Protein AF-A0A6H1ZVX4-F1 (afdb_monomer_lite)

Organism: NCBI:txid1070528

InterPro domains:
  IPR023366 ATP synthase subunit alpha, N-terminal domain-like superfamily [G3DSA:2.40.30.20] (17-98)

Sequence (196 aa):
MAKIAGKDGKAVISANKSILDIQYLSGVVTITITGHGYLAGQRILIESVIGMDDLNGEFTVATVPTEDIITINLTTAQGPGNGGTTKKVITITGWTLDLADGEINITDSSSTTWADYMTKGRVTGSGAIEGFVETADNKPALGTAITLTLRINTTHYYSGTAYLISDGVVVEVPGAEAVKVTYNYRFTSTITYTKP

Structure (mmCIF, N/CA/C/O backbone):
data_AF-A0A6H1ZVX4-F1
#
_entry.id   AF-A0A6H1ZVX4-F1
#
loop_
_atom_site.group_PDB
_atom_site.id
_atom_site.type_symbol
_atom_site.label_atom_id
_atom_site.label_alt_id
_atom_site.label_comp_id
_atom_site.label_asym_id
_atom_site.label_entity_id
_atom_site.label_seq_id
_atom_site.pdbx_PDB_ins_code
_atom_site.Cartn_x
_atom_site.Cartn_y
_atom_site.Cartn_z
_atom_site.occupancy
_atom_site.B_iso_or_equiv
_atom_site.auth_seq_id
_atom_site.auth_comp_id
_atom_site.auth_asym_id
_atom_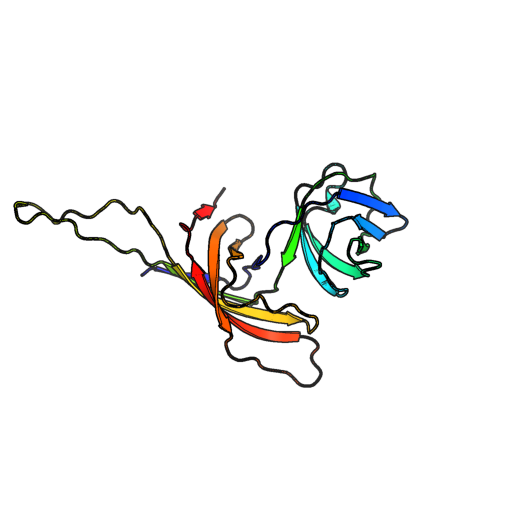site.auth_atom_id
_atom_site.pdbx_PDB_model_num
ATOM 1 N N . MET A 1 1 ? 22.330 -2.151 -16.218 1.00 61.06 1 MET A N 1
ATOM 2 C CA . MET A 1 1 ? 21.143 -2.255 -15.339 1.00 61.06 1 MET A CA 1
ATOM 3 C C . MET A 1 1 ? 21.435 -1.520 -14.047 1.00 61.06 1 MET A C 1
ATOM 5 O O . MET A 1 1 ? 22.409 -1.861 -13.382 1.00 61.06 1 MET A O 1
ATOM 9 N N . ALA A 1 2 ? 20.660 -0.482 -13.736 1.00 69.44 2 ALA A N 1
ATOM 10 C CA . ALA A 1 2 ? 20.804 0.244 -12.478 1.00 69.44 2 ALA A CA 1
ATOM 11 C C . ALA A 1 2 ? 20.069 -0.524 -11.376 1.00 69.44 2 ALA A C 1
ATOM 13 O O . ALA A 1 2 ? 18.895 -0.856 -11.544 1.00 69.44 2 ALA A O 1
ATOM 14 N N . LYS A 1 3 ? 20.773 -0.810 -10.278 1.00 80.94 3 LYS A N 1
ATOM 15 C CA . LYS A 1 3 ? 20.203 -1.459 -9.096 1.00 80.94 3 LYS A CA 1
ATOM 16 C C . LYS A 1 3 ? 19.936 -0.413 -8.032 1.00 80.94 3 LYS A C 1
ATOM 18 O O . LYS A 1 3 ? 20.836 0.344 -7.675 1.00 80.94 3 LYS A O 1
ATOM 23 N N . ILE A 1 4 ? 18.716 -0.386 -7.523 1.00 83.38 4 ILE A N 1
ATOM 24 C CA . ILE A 1 4 ? 18.289 0.520 -6.460 1.00 83.38 4 ILE A CA 1
ATOM 25 C C . ILE A 1 4 ? 17.752 -0.340 -5.322 1.00 83.38 4 ILE A C 1
ATOM 27 O O . ILE A 1 4 ? 17.093 -1.347 -5.566 1.00 83.38 4 ILE A O 1
ATOM 31 N N . ALA A 1 5 ? 18.040 0.036 -4.081 1.00 80.25 5 ALA A N 1
ATOM 32 C CA . ALA A 1 5 ? 17.503 -0.641 -2.911 1.00 80.25 5 ALA A CA 1
ATOM 33 C C . ALA A 1 5 ? 17.126 0.369 -1.828 1.00 80.25 5 ALA A C 1
ATOM 35 O O . ALA A 1 5 ? 17.728 1.440 -1.731 1.00 80.25 5 ALA A O 1
ATOM 36 N N . GLY A 1 6 ? 16.151 0.010 -0.999 1.00 72.50 6 GLY A N 1
ATOM 37 C CA . GLY A 1 6 ? 15.728 0.796 0.156 1.00 72.50 6 GLY A CA 1
ATOM 38 C C . GLY A 1 6 ? 15.346 -0.110 1.322 1.00 72.50 6 GLY A C 1
ATOM 39 O O . GLY A 1 6 ? 14.933 -1.249 1.110 1.00 72.50 6 GLY A O 1
ATOM 40 N N . LYS A 1 7 ? 15.514 0.385 2.554 1.00 61.31 7 LYS A N 1
ATOM 41 C CA . LYS A 1 7 ? 15.209 -0.362 3.791 1.00 61.31 7 LYS A CA 1
ATOM 42 C C . LYS A 1 7 ? 13.954 0.115 4.531 1.00 61.31 7 LYS A C 1
ATOM 44 O O . LYS A 1 7 ? 13.457 -0.610 5.375 1.00 61.31 7 LYS A O 1
ATOM 49 N N . ASP A 1 8 ? 13.377 1.244 4.121 1.00 55.94 8 ASP A N 1
ATOM 50 C CA . ASP A 1 8 ? 12.180 1.828 4.756 1.00 55.94 8 ASP A CA 1
ATOM 51 C C . ASP A 1 8 ? 11.032 2.062 3.760 1.00 55.94 8 ASP A C 1
ATOM 53 O O . ASP A 1 8 ? 10.073 2.799 4.012 1.00 55.94 8 ASP A O 1
ATOM 57 N N . GLY A 1 9 ? 11.139 1.456 2.575 1.00 53.12 9 GLY A N 1
ATOM 58 C CA . GLY A 1 9 ? 10.181 1.664 1.504 1.00 53.12 9 GLY A CA 1
ATOM 59 C C . GLY A 1 9 ? 8.939 0.830 1.686 1.00 53.12 9 GLY A C 1
ATOM 60 O O . GLY A 1 9 ? 8.849 -0.270 1.158 1.00 53.12 9 GLY A O 1
ATOM 61 N N . LYS A 1 10 ? 7.974 1.388 2.408 1.00 59.00 10 LYS A N 1
ATOM 62 C CA . LYS A 1 10 ? 6.607 0.874 2.501 1.00 59.00 10 LYS A CA 1
ATOM 63 C C . LYS A 1 10 ? 6.066 0.592 1.095 1.00 59.00 10 LYS A C 1
ATOM 65 O O . LYS A 1 10 ? 6.074 1.511 0.274 1.00 59.00 10 LYS A O 1
ATOM 70 N N . ALA A 1 11 ? 5.575 -0.624 0.831 1.00 59.59 11 ALA A N 1
ATOM 71 C CA . ALA A 1 11 ? 4.756 -0.862 -0.356 1.00 59.59 11 ALA A CA 1
ATOM 72 C C . ALA A 1 11 ? 3.286 -0.765 -0.008 1.00 59.59 11 ALA A C 1
ATOM 74 O O . ALA A 1 11 ? 2.744 -1.466 0.850 1.00 59.59 11 ALA A O 1
ATOM 75 N N . VAL A 1 12 ? 2.633 0.065 -0.799 1.00 63.00 12 VAL A N 1
ATOM 76 C CA . VAL A 1 12 ? 1.216 -0.058 -1.068 1.00 63.00 12 VAL A CA 1
ATOM 77 C C . VAL A 1 12 ? 1.060 -1.121 -2.148 1.00 63.00 12 VAL A C 1
ATOM 79 O O . VAL A 1 12 ? 1.807 -1.109 -3.123 1.00 63.00 12 VAL A O 1
ATOM 82 N N . ILE A 1 13 ? 0.111 -2.033 -1.963 1.00 65.19 13 ILE A N 1
ATOM 83 C CA . ILE A 1 13 ? -0.098 -3.178 -2.864 1.00 65.19 13 ILE A CA 1
ATOM 84 C C . ILE A 1 13 ? -1.558 -3.353 -3.301 1.00 65.19 13 ILE A C 1
ATOM 86 O O . ILE A 1 13 ? -1.887 -4.339 -3.948 1.00 65.19 13 ILE A O 1
ATOM 90 N N . SER A 1 14 ? -2.458 -2.433 -2.949 1.00 66.62 14 SER A N 1
ATOM 91 C CA . SER A 1 14 ? -3.876 -2.545 -3.316 1.00 66.62 14 SER A CA 1
ATOM 92 C C . SER A 1 14 ? -4.406 -1.267 -3.952 1.00 66.62 14 SER A C 1
ATOM 94 O O . SER A 1 14 ? -3.881 -0.175 -3.723 1.00 66.62 14 SER A O 1
ATOM 96 N N . ALA A 1 15 ? -5.431 -1.430 -4.789 1.00 70.31 15 ALA A N 1
ATOM 97 C CA . ALA A 1 15 ? -6.145 -0.317 -5.392 1.00 70.31 15 ALA A CA 1
ATOM 98 C C . ALA A 1 15 ? -6.832 0.534 -4.315 1.00 70.31 15 ALA A C 1
ATOM 100 O O . ALA A 1 15 ? -7.273 0.018 -3.287 1.00 70.31 15 ALA A O 1
ATOM 101 N N . ASN A 1 16 ? -6.945 1.834 -4.584 1.00 83.81 16 ASN A N 1
ATOM 102 C CA . ASN A 1 16 ? -7.699 2.745 -3.735 1.00 83.81 16 ASN A CA 1
ATOM 103 C C . ASN A 1 16 ? -9.169 2.301 -3.675 1.00 83.81 16 ASN A C 1
ATOM 105 O O . ASN A 1 16 ? -9.794 2.063 -4.709 1.00 83.81 16 ASN A O 1
ATOM 109 N N . LYS A 1 17 ? -9.726 2.248 -2.468 1.00 90.31 17 LYS A N 1
ATOM 110 C CA . LYS A 1 17 ? -11.164 2.152 -2.218 1.00 90.31 17 LYS A CA 1
ATOM 111 C C . LYS A 1 17 ? -11.670 3.503 -1.726 1.00 90.31 17 LYS A C 1
ATOM 113 O O . LYS A 1 17 ? -11.035 4.124 -0.874 1.00 90.31 17 LYS A O 1
ATOM 118 N N . SER A 1 18 ? -12.786 3.962 -2.281 1.00 94.62 18 SER A N 1
ATOM 119 C CA . SER A 1 18 ? -13.388 5.246 -1.916 1.00 94.62 18 SER A CA 1
ATOM 120 C C . SER A 1 18 ? -14.036 5.174 -0.540 1.00 94.62 18 SER A C 1
ATOM 122 O O . SER A 1 18 ? -14.736 4.209 -0.234 1.00 94.62 18 SER A O 1
ATOM 124 N N . ILE A 1 19 ? -13.823 6.208 0.266 1.00 95.69 19 ILE A N 1
ATOM 125 C CA . ILE A 1 19 ? -14.513 6.388 1.540 1.00 95.69 19 ILE A CA 1
ATOM 126 C C . ILE A 1 19 ? -15.848 7.091 1.270 1.00 95.69 19 ILE A C 1
ATOM 128 O O . ILE A 1 19 ? -15.883 8.106 0.574 1.00 95.69 19 ILE A O 1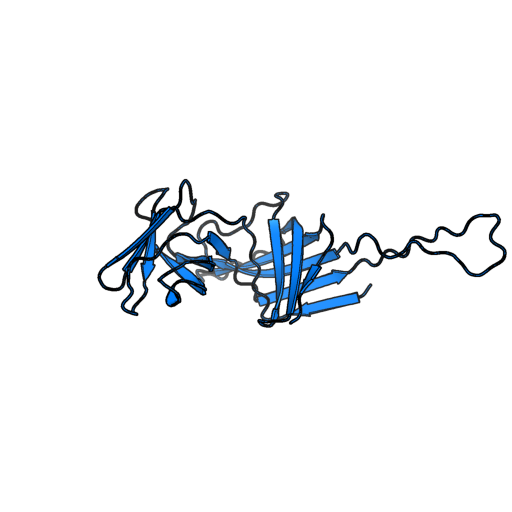
ATOM 132 N N . LEU A 1 20 ? -16.939 6.528 1.791 1.00 94.44 20 LEU A N 1
ATOM 133 C CA . LEU A 1 20 ? -18.300 7.035 1.595 1.00 94.44 20 LEU A CA 1
ATOM 134 C C . LEU A 1 20 ? -18.766 7.931 2.741 1.00 94.44 20 LEU A C 1
ATOM 136 O O . LEU A 1 20 ? -19.486 8.894 2.497 1.00 94.44 20 LEU A O 1
ATOM 140 N N . ASP A 1 21 ? -18.372 7.604 3.971 1.00 94.00 21 ASP A N 1
ATOM 141 C CA . ASP A 1 21 ? -18.729 8.367 5.167 1.00 94.00 21 ASP A CA 1
ATOM 142 C C . ASP A 1 21 ? -17.664 8.197 6.255 1.00 94.00 21 ASP A C 1
ATOM 144 O O . ASP A 1 21 ? -17.025 7.141 6.344 1.00 94.00 21 ASP A O 1
ATOM 148 N N . ILE A 1 22 ? -17.484 9.236 7.073 1.00 95.19 22 ILE A N 1
ATOM 149 C CA . ILE A 1 22 ? -16.536 9.274 8.191 1.00 95.19 22 ILE A CA 1
ATOM 150 C C . ILE A 1 22 ? -17.226 9.890 9.404 1.00 95.19 22 ILE A C 1
ATOM 152 O O . ILE A 1 22 ? -17.624 11.055 9.394 1.00 95.19 22 ILE A O 1
ATOM 156 N N . GLN A 1 23 ? -17.279 9.135 10.497 1.00 92.81 23 GLN A N 1
ATOM 157 C CA . GLN A 1 23 ? -17.870 9.583 11.754 1.00 92.81 23 GLN A CA 1
ATOM 158 C C . GLN A 1 23 ? -16.870 9.445 12.891 1.00 92.81 23 GLN A C 1
ATOM 160 O O . GLN A 1 23 ? -16.302 8.377 13.096 1.00 92.81 23 GLN A O 1
ATOM 165 N N . TYR A 1 24 ? -16.678 10.515 13.657 1.00 92.12 24 TYR A N 1
ATOM 166 C CA . TYR A 1 24 ? -15.865 10.493 14.867 1.00 92.12 24 TYR A CA 1
ATOM 167 C C . TYR A 1 24 ? -16.762 10.475 16.104 1.00 92.12 24 TYR A C 1
ATOM 169 O O . TYR A 1 24 ? -17.625 11.339 16.269 1.00 92.12 24 TYR A O 1
ATOM 177 N N . LEU A 1 25 ? -16.532 9.515 16.998 1.00 90.56 25 LEU A N 1
ATOM 178 C CA . LEU A 1 25 ? -17.192 9.453 18.294 1.00 90.56 25 LEU A CA 1
ATOM 179 C C . LEU A 1 25 ? -16.223 8.928 19.352 1.00 90.56 25 LEU A C 1
ATOM 181 O O . LEU A 1 25 ? -15.777 7.786 19.296 1.00 90.56 25 LEU A O 1
ATOM 185 N N . SER A 1 26 ? -15.941 9.761 20.358 1.00 88.19 26 SER A N 1
ATOM 186 C CA . SER A 1 26 ? -15.233 9.367 21.584 1.00 88.19 26 SER A CA 1
ATOM 187 C C . SER A 1 26 ? -13.913 8.608 21.350 1.00 88.19 26 SER A C 1
ATOM 189 O O . SER A 1 26 ? -13.663 7.578 21.976 1.00 88.19 26 SER A O 1
ATOM 191 N N . GLY A 1 27 ? -13.051 9.118 20.467 1.00 89.12 27 GLY A N 1
ATOM 192 C CA . GLY A 1 27 ? -11.734 8.527 20.207 1.00 89.12 27 GLY A CA 1
ATOM 193 C C . GLY A 1 27 ? -11.728 7.415 19.150 1.00 89.12 27 GLY A C 1
ATOM 194 O O . GLY A 1 27 ? -10.690 6.796 18.912 1.00 89.12 27 GLY A O 1
ATOM 195 N N . VAL A 1 28 ? -12.876 7.150 18.524 1.00 92.56 28 VAL A N 1
ATOM 196 C CA . VAL A 1 28 ? -13.033 6.148 17.469 1.00 92.56 28 VAL A CA 1
ATOM 197 C C . VAL A 1 28 ? -13.577 6.815 16.215 1.00 92.56 28 VAL A C 1
ATOM 199 O O . VAL A 1 28 ? -14.575 7.536 16.256 1.00 92.56 28 VAL A O 1
ATOM 202 N N . VAL A 1 29 ? -12.926 6.549 15.089 1.00 95.31 29 VAL A N 1
ATOM 203 C CA . VAL A 1 29 ? -13.400 6.918 13.758 1.00 95.31 29 VAL A CA 1
ATOM 204 C C . VAL A 1 29 ? -14.039 5.693 13.123 1.00 95.31 29 VAL A C 1
ATOM 206 O O . VAL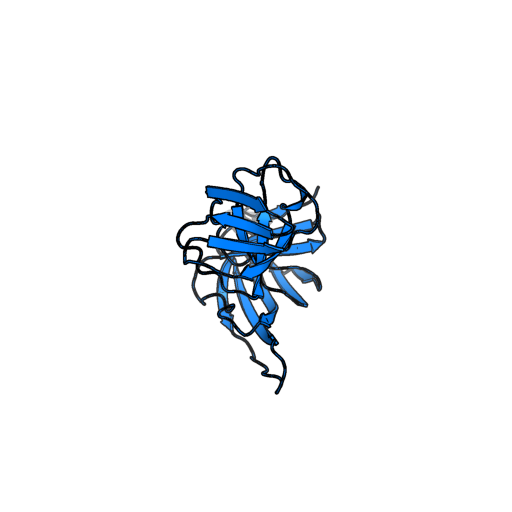 A 1 29 ? -13.386 4.664 12.973 1.00 95.31 29 VAL A O 1
ATOM 209 N N . THR A 1 30 ? -15.307 5.806 12.746 1.00 95.19 30 THR A N 1
ATOM 210 C CA . THR A 1 30 ? -16.034 4.823 11.939 1.00 95.19 30 THR A CA 1
ATOM 211 C C . THR A 1 30 ? -15.991 5.268 10.486 1.00 95.19 30 THR A C 1
ATOM 213 O O . THR A 1 30 ? -16.322 6.415 10.185 1.00 95.19 30 THR A O 1
ATOM 216 N N . ILE A 1 31 ? -15.571 4.376 9.593 1.00 95.94 31 ILE A N 1
ATOM 217 C CA . ILE A 1 31 ? -15.419 4.667 8.167 1.00 95.94 31 ILE A CA 1
ATOM 218 C C . ILE A 1 31 ? -16.265 3.683 7.369 1.00 95.94 31 ILE A C 1
ATOM 220 O O . ILE A 1 31 ? -16.110 2.470 7.523 1.00 95.94 31 ILE A O 1
ATOM 224 N N . THR A 1 32 ? -17.112 4.215 6.491 1.00 96.31 32 THR A N 1
ATOM 225 C CA . THR A 1 32 ? -17.941 3.419 5.581 1.00 96.31 32 THR A CA 1
ATOM 226 C C . THR A 1 32 ? -17.255 3.292 4.223 1.00 96.31 32 THR A C 1
ATOM 228 O O . THR A 1 32 ? -17.010 4.295 3.551 1.00 96.31 32 THR A O 1
ATOM 231 N N . ILE A 1 33 ? -16.946 2.064 3.805 1.00 95.69 33 ILE A N 1
ATOM 232 C CA . ILE A 1 33 ? -16.301 1.715 2.531 1.00 95.69 33 ILE A CA 1
ATOM 233 C C . ILE A 1 33 ? -16.943 0.426 2.012 1.00 95.69 33 ILE A C 1
ATOM 235 O O . ILE A 1 33 ? -16.751 -0.624 2.615 1.00 95.69 33 ILE A O 1
ATOM 239 N N . THR A 1 34 ? -17.634 0.464 0.873 1.00 94.62 34 THR A N 1
ATOM 240 C CA . THR A 1 34 ? -18.316 -0.729 0.342 1.00 94.62 34 THR A CA 1
ATOM 241 C C . THR A 1 34 ? -17.355 -1.877 0.016 1.00 94.62 34 THR A C 1
ATOM 243 O O . THR A 1 34 ? -16.363 -1.679 -0.699 1.00 94.62 34 THR A O 1
ATOM 246 N N . GLY A 1 35 ? -17.674 -3.086 0.488 1.00 90.31 35 GLY A N 1
ATOM 247 C CA . GLY A 1 35 ? -16.974 -4.330 0.168 1.00 90.31 35 GLY A CA 1
ATOM 248 C C . GLY A 1 35 ? -15.477 -4.221 0.429 1.00 90.31 35 GLY A C 1
ATOM 249 O O . GLY A 1 35 ? -14.653 -4.485 -0.460 1.00 90.31 35 GLY A O 1
ATOM 250 N N . HIS A 1 36 ? -15.085 -3.695 1.592 1.00 90.88 36 HIS A N 1
ATOM 251 C CA . HIS A 1 36 ? -13.699 -3.283 1.800 1.00 90.88 36 HIS A CA 1
ATOM 252 C C . HIS A 1 36 ? -12.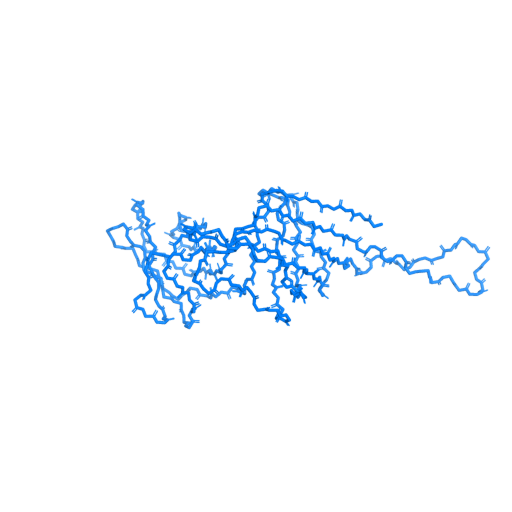744 -4.478 1.938 1.00 90.88 36 HIS A C 1
ATOM 254 O O . HIS A 1 36 ? -11.582 -4.381 1.532 1.00 90.88 36 HIS A O 1
ATOM 260 N N . GLY A 1 37 ? -13.230 -5.621 2.435 1.00 87.50 37 GLY A N 1
ATOM 261 C CA . GLY A 1 37 ? -12.439 -6.849 2.581 1.00 87.50 37 GLY A CA 1
ATOM 262 C C . GLY A 1 37 ? -11.206 -6.661 3.473 1.00 87.50 37 GLY A C 1
ATOM 263 O O . GLY A 1 37 ? -10.144 -7.229 3.199 1.00 87.50 37 GLY A O 1
ATOM 264 N N . TYR A 1 38 ? -11.322 -5.785 4.473 1.00 89.00 38 TYR A N 1
ATOM 265 C CA . TYR A 1 38 ? -10.300 -5.526 5.489 1.00 89.00 38 TYR A CA 1
ATOM 266 C C . TYR A 1 38 ? -10.580 -6.364 6.727 1.00 89.00 38 TYR A C 1
ATOM 268 O O . TYR A 1 38 ? -11.726 -6.733 6.969 1.00 89.00 38 TYR A O 1
ATOM 276 N N . LEU A 1 39 ? -9.537 -6.620 7.511 1.00 87.62 39 LEU A N 1
ATOM 277 C CA . LEU A 1 39 ? -9.615 -7.353 8.773 1.00 87.62 39 LEU A CA 1
ATOM 278 C C . LEU A 1 39 ? -9.138 -6.481 9.937 1.00 87.62 39 LEU A C 1
ATOM 280 O O . LEU A 1 39 ? -8.348 -5.554 9.746 1.00 87.62 39 LEU A O 1
ATOM 284 N N . ALA A 1 40 ? -9.599 -6.786 11.150 1.00 89.62 40 ALA A N 1
ATOM 285 C CA . ALA A 1 40 ? -9.066 -6.161 12.359 1.00 89.62 40 ALA A CA 1
ATOM 286 C C . ALA A 1 40 ? -7.560 -6.457 12.492 1.00 89.62 40 ALA A C 1
ATOM 288 O O . ALA A 1 40 ? -7.105 -7.548 12.153 1.00 89.62 40 ALA A O 1
ATOM 289 N N . GLY A 1 41 ? -6.784 -5.471 12.942 1.00 84.50 41 GLY A N 1
ATOM 290 C CA . GLY A 1 41 ? -5.320 -5.521 12.984 1.00 84.50 41 GLY A CA 1
ATOM 291 C C . GLY A 1 41 ? -4.633 -5.157 11.663 1.00 84.50 41 GLY A C 1
ATOM 292 O O . GLY A 1 41 ? -3.429 -4.927 11.645 1.00 84.50 41 GLY A O 1
ATOM 293 N N . GLN A 1 42 ? -5.362 -5.029 10.550 1.00 81.75 42 GLN A N 1
ATOM 294 C CA . GLN A 1 42 ? -4.745 -4.729 9.259 1.00 81.75 42 GLN A CA 1
ATOM 295 C C . GLN A 1 42 ? -4.244 -3.284 9.165 1.00 81.75 42 GLN A C 1
ATOM 297 O O . GLN A 1 42 ? -4.958 -2.343 9.511 1.00 81.75 42 GLN A O 1
ATOM 302 N N . ARG A 1 43 ? -3.044 -3.089 8.603 1.00 84.19 43 ARG A N 1
ATOM 303 C CA . ARG A 1 43 ? -2.526 -1.753 8.277 1.00 84.19 43 ARG A CA 1
ATOM 304 C C . ARG A 1 43 ? -3.098 -1.232 6.959 1.00 84.19 43 ARG A C 1
ATOM 306 O O . ARG A 1 43 ? -3.071 -1.912 5.929 1.00 84.19 43 ARG A O 1
ATOM 313 N N . ILE A 1 44 ? -3.563 0.010 6.982 1.00 87.81 44 ILE A N 1
ATOM 314 C CA . ILE A 1 44 ? -4.111 0.730 5.833 1.00 87.81 44 ILE A CA 1
ATOM 315 C C . ILE A 1 44 ? -3.503 2.131 5.736 1.00 87.81 44 ILE A C 1
ATOM 317 O O . ILE A 1 44 ? -3.063 2.696 6.733 1.00 87.81 44 ILE A O 1
ATOM 321 N N . LEU A 1 45 ? -3.487 2.693 4.530 1.00 87.56 45 LEU A N 1
ATOM 322 C CA . LEU A 1 45 ? -3.152 4.088 4.253 1.00 87.56 45 LEU A CA 1
ATOM 323 C C . LEU A 1 45 ? -4.433 4.804 3.834 1.00 87.56 45 LEU A C 1
ATOM 325 O O . LEU A 1 45 ? -5.103 4.353 2.904 1.00 87.56 45 LEU A O 1
ATOM 329 N N . ILE A 1 46 ? -4.744 5.902 4.512 1.00 92.25 46 ILE A N 1
ATOM 330 C CA . ILE A 1 46 ? -5.858 6.797 4.215 1.00 92.25 46 ILE A CA 1
ATOM 331 C C . ILE A 1 46 ? -5.300 8.112 3.672 1.00 92.25 46 ILE A C 1
ATOM 333 O O . ILE A 1 46 ? -4.354 8.668 4.226 1.00 92.25 46 ILE A O 1
ATOM 337 N N . GLU A 1 47 ? -5.872 8.597 2.572 1.00 90.25 47 GLU A N 1
ATOM 338 C CA . GLU A 1 47 ? -5.435 9.816 1.889 1.00 90.25 47 GLU A CA 1
ATOM 339 C C . GLU A 1 47 ? -6.630 10.633 1.387 1.00 90.25 47 GLU A C 1
ATOM 341 O O . GLU A 1 47 ? -7.687 10.086 1.060 1.00 90.25 47 GLU A O 1
ATOM 346 N N . SER A 1 48 ? -6.419 11.942 1.241 1.00 91.50 48 SER A N 1
ATOM 347 C CA . SER A 1 48 ? -7.374 12.898 0.666 1.00 91.50 48 SER A CA 1
ATOM 348 C C . SER A 1 48 ? -8.697 13.035 1.432 1.00 91.50 48 SER A C 1
ATOM 350 O O . SER A 1 48 ? -9.713 13.386 0.835 1.00 91.50 48 SER A O 1
ATOM 352 N N . VAL A 1 49 ? -8.694 12.778 2.741 1.00 93.56 49 VAL A N 1
ATOM 353 C CA . VAL A 1 49 ? -9.819 13.093 3.629 1.00 93.56 49 VAL A CA 1
ATOM 354 C C . VAL A 1 49 ? -9.874 14.599 3.855 1.00 93.56 49 VAL A C 1
ATOM 356 O O . VAL A 1 49 ? -8.858 15.214 4.179 1.00 93.56 49 VAL A O 1
ATOM 359 N N . ILE A 1 50 ? -11.062 15.184 3.701 1.00 90.00 50 ILE A N 1
ATOM 360 C CA . ILE A 1 50 ? -11.316 16.615 3.902 1.00 90.00 50 ILE A CA 1
ATOM 361 C C . ILE A 1 50 ? -12.003 16.818 5.255 1.00 90.00 50 ILE A C 1
ATOM 363 O O . ILE A 1 50 ? -12.937 16.090 5.589 1.00 90.00 50 ILE A O 1
ATOM 367 N N . GLY A 1 51 ? -11.572 17.826 6.019 1.00 89.69 51 GLY A N 1
ATOM 368 C CA . GLY A 1 51 ? -12.192 18.202 7.299 1.00 89.69 51 GLY A CA 1
ATOM 369 C C . GLY A 1 51 ? -11.728 17.381 8.507 1.00 89.69 51 GLY A C 1
ATOM 370 O O . GLY A 1 51 ? -12.140 17.670 9.627 1.00 89.69 51 GLY A O 1
ATOM 371 N N . MET A 1 52 ? -10.852 16.396 8.288 1.00 91.00 52 MET A N 1
ATOM 372 C CA . MET A 1 52 ? -10.251 15.555 9.323 1.00 91.00 52 MET A CA 1
ATOM 373 C C . MET A 1 52 ? -8.803 15.222 8.929 1.00 91.00 52 MET A C 1
ATOM 375 O O . MET A 1 52 ? -8.492 14.099 8.535 1.00 91.00 52 MET A O 1
ATOM 379 N N . ASP A 1 53 ? -7.925 16.229 8.970 1.00 89.19 53 ASP A N 1
ATOM 380 C CA . ASP A 1 53 ? -6.554 16.131 8.442 1.00 89.19 53 ASP A CA 1
ATOM 381 C C . ASP A 1 53 ? -5.726 15.046 9.139 1.00 89.19 53 ASP A C 1
ATOM 383 O O . ASP A 1 53 ? -4.953 14.350 8.482 1.00 89.19 53 ASP A O 1
ATOM 387 N N . ASP A 1 54 ? -5.961 14.837 10.436 1.00 90.19 54 ASP A N 1
ATOM 388 C CA . ASP A 1 54 ? -5.303 13.801 11.235 1.00 90.19 54 ASP A CA 1
ATOM 389 C C . ASP A 1 54 ? -5.636 12.379 10.771 1.00 90.19 54 ASP A C 1
ATOM 391 O O . ASP A 1 54 ? -4.926 11.452 11.146 1.00 90.19 54 ASP A O 1
ATOM 395 N N . LEU A 1 55 ? -6.689 12.186 9.964 1.00 92.62 55 LEU A N 1
ATOM 396 C CA . LEU A 1 55 ? -7.031 10.894 9.363 1.00 92.62 55 LEU A CA 1
ATOM 397 C C . LEU A 1 55 ? -6.248 10.626 8.064 1.00 92.62 55 LEU A C 1
ATOM 399 O O . LEU A 1 55 ? -6.319 9.526 7.523 1.00 92.62 55 LEU A O 1
ATOM 403 N N . ASN A 1 56 ? -5.479 11.588 7.548 1.00 91.62 56 ASN A N 1
ATOM 404 C CA . ASN A 1 56 ? -4.600 11.366 6.401 1.00 91.62 56 ASN A CA 1
ATOM 405 C C . ASN A 1 56 ? -3.268 10.759 6.866 1.00 91.62 56 ASN A C 1
ATOM 407 O O . ASN A 1 56 ? -2.379 11.455 7.355 1.00 91.62 56 ASN A O 1
ATOM 411 N N . GLY A 1 57 ? -3.111 9.447 6.702 1.00 88.62 57 GLY A N 1
ATOM 412 C CA . GLY A 1 57 ? -1.941 8.723 7.184 1.00 88.62 57 GLY A CA 1
ATOM 413 C C . GLY A 1 57 ? -2.127 7.210 7.224 1.00 88.62 57 GLY A C 1
ATOM 414 O O . GLY A 1 57 ? -3.053 6.654 6.637 1.00 88.62 57 GLY A O 1
ATOM 415 N N . GLU A 1 58 ? -1.212 6.528 7.908 1.00 87.12 58 GLU A N 1
ATOM 416 C CA . GLU A 1 58 ? -1.284 5.079 8.102 1.00 87.12 58 GLU A CA 1
ATOM 417 C C . GLU A 1 58 ? -1.914 4.726 9.440 1.00 87.12 58 GLU A C 1
ATOM 419 O O . GLU A 1 58 ? -1.513 5.245 10.480 1.00 87.12 58 GLU A O 1
ATOM 424 N N . PHE A 1 59 ? -2.836 3.770 9.406 1.00 90.00 59 PHE A N 1
ATOM 425 C CA . PHE A 1 59 ? -3.594 3.326 10.565 1.00 90.00 59 PHE A CA 1
ATOM 426 C C . PHE A 1 59 ? -3.684 1.813 10.610 1.00 90.00 59 PHE A C 1
ATOM 428 O O . PHE A 1 59 ? -3.599 1.134 9.587 1.00 90.00 59 PHE A O 1
ATOM 435 N N . THR A 1 60 ? -3.905 1.299 11.811 1.00 89.94 60 THR A N 1
ATOM 436 C CA . THR A 1 60 ? -4.315 -0.084 12.025 1.00 89.94 60 THR A CA 1
ATOM 437 C C . THR A 1 60 ? -5.829 -0.113 12.191 1.00 89.94 60 THR A C 1
ATOM 439 O O . THR A 1 60 ? -6.377 0.643 12.994 1.00 89.94 60 THR A O 1
ATOM 442 N N . VAL A 1 61 ? -6.507 -0.978 11.436 1.00 92.62 61 VAL A N 1
ATOM 443 C CA . VAL A 1 61 ? -7.943 -1.232 11.582 1.00 92.62 61 VAL A CA 1
ATOM 444 C C . VAL A 1 61 ? -8.189 -1.795 12.979 1.00 92.62 61 VAL A C 1
ATOM 446 O O . VAL A 1 61 ? -7.679 -2.860 13.317 1.00 92.62 61 VAL A O 1
ATOM 449 N N . ALA A 1 62 ? -8.958 -1.085 13.800 1.00 93.44 62 ALA A N 1
ATOM 450 C CA . ALA A 1 62 ? -9.264 -1.502 15.162 1.00 93.44 62 ALA A CA 1
ATOM 451 C C . ALA A 1 62 ? -10.300 -2.633 15.165 1.00 93.44 62 ALA A C 1
ATOM 453 O O . ALA A 1 62 ? -10.056 -3.696 15.732 1.00 93.44 62 ALA A O 1
ATOM 454 N N . THR A 1 63 ? -11.436 -2.435 14.491 1.00 95.38 63 THR A N 1
ATOM 455 C CA . THR A 1 63 ? -12.472 -3.462 14.316 1.00 95.38 63 THR A CA 1
ATOM 456 C C . THR A 1 63 ? -13.107 -3.390 12.930 1.00 95.38 63 THR A C 1
ATOM 458 O O . THR A 1 63 ? -13.005 -2.378 12.234 1.00 95.38 63 THR A O 1
ATOM 461 N N . VAL A 1 64 ? -13.787 -4.471 12.547 1.00 96.38 64 VAL A N 1
ATOM 462 C CA . VAL A 1 64 ? -14.576 -4.578 11.312 1.00 96.38 64 VAL A CA 1
ATOM 463 C C . VAL A 1 64 ? -16.001 -4.985 11.693 1.00 96.38 64 VAL A C 1
ATOM 465 O O . VAL A 1 64 ? -16.281 -6.179 11.801 1.00 96.38 64 VAL A O 1
ATOM 468 N N . PRO A 1 65 ? -16.888 -4.023 12.012 1.00 96.56 65 PRO A N 1
ATOM 469 C CA . PRO A 1 65 ? -18.258 -4.340 12.408 1.00 96.56 65 PRO A CA 1
ATOM 470 C C . PRO A 1 65 ? -19.078 -5.038 11.314 1.00 96.56 65 PRO A C 1
ATOM 472 O O . PRO A 1 65 ? -19.907 -5.889 11.630 1.00 96.56 65 PRO A O 1
ATOM 475 N N . THR A 1 66 ? -18.865 -4.679 10.044 1.00 96.56 66 THR A N 1
ATOM 476 C CA . THR A 1 66 ? -19.548 -5.256 8.871 1.00 96.56 66 THR A CA 1
ATOM 477 C C . THR A 1 66 ? -18.600 -5.280 7.665 1.00 96.56 66 THR A C 1
ATOM 479 O O . THR A 1 66 ? -17.499 -4.749 7.745 1.00 96.56 66 THR A O 1
ATOM 482 N N . GLU A 1 67 ? -19.017 -5.854 6.530 1.00 94.38 67 GLU A N 1
ATOM 483 C CA . GLU A 1 67 ? -18.234 -5.847 5.273 1.00 94.38 67 GLU A CA 1
ATOM 484 C C . GLU A 1 67 ? -18.030 -4.439 4.671 1.00 94.38 67 GLU A C 1
ATOM 486 O O . GLU A 1 67 ? -17.167 -4.240 3.809 1.00 94.38 67 GLU A O 1
ATOM 491 N N . ASP A 1 68 ? -18.815 -3.464 5.136 1.00 97.06 68 ASP A N 1
ATOM 492 C CA . ASP A 1 68 ? -18.819 -2.092 4.635 1.00 97.06 68 ASP A CA 1
ATOM 493 C C . ASP A 1 68 ? -18.290 -1.077 5.658 1.00 97.06 68 ASP A C 1
ATOM 495 O O . ASP A 1 68 ? -18.255 0.120 5.372 1.00 97.06 68 ASP A O 1
ATOM 499 N N . ILE A 1 69 ? -17.906 -1.519 6.859 1.00 97.06 69 ILE A N 1
ATOM 500 C CA . ILE A 1 69 ? -17.562 -0.632 7.972 1.00 97.06 69 ILE A CA 1
ATOM 501 C C . ILE A 1 69 ? -16.280 -1.105 8.646 1.00 97.06 69 ILE A C 1
ATOM 503 O O . ILE A 1 69 ? -16.173 -2.245 9.095 1.00 97.06 69 ILE A O 1
ATOM 507 N N . ILE A 1 70 ? -15.352 -0.167 8.829 1.00 97.38 70 ILE A N 1
ATOM 508 C CA . ILE A 1 70 ? -14.193 -0.325 9.709 1.00 97.38 70 ILE A CA 1
ATOM 509 C C . ILE A 1 70 ? -14.188 0.733 10.803 1.00 97.38 70 ILE A C 1
ATOM 511 O O . ILE A 1 70 ? -14.780 1.804 10.658 1.00 97.38 70 ILE A O 1
ATOM 515 N N . THR A 1 71 ? -13.451 0.457 11.875 1.00 96.81 71 THR A N 1
ATOM 516 C CA . THR A 1 71 ? -13.121 1.462 12.882 1.00 96.81 71 THR A CA 1
ATOM 517 C C . THR A 1 71 ? -11.618 1.641 13.031 1.00 96.81 71 THR A C 1
ATOM 519 O O . THR A 1 71 ? -10.833 0.720 12.795 1.00 96.81 71 THR A O 1
ATOM 522 N N . ILE A 1 72 ? -11.213 2.844 13.426 1.00 95.75 72 ILE A N 1
ATOM 523 C CA . ILE A 1 72 ? -9.831 3.213 13.725 1.00 95.75 72 ILE A CA 1
ATOM 524 C C . ILE A 1 72 ? -9.827 3.991 15.033 1.00 95.75 72 ILE A C 1
ATOM 526 O O . ILE A 1 72 ? -10.676 4.853 15.255 1.00 95.75 72 ILE A O 1
ATOM 530 N N . ASN A 1 73 ? -8.850 3.712 15.889 1.00 93.81 73 ASN A N 1
ATOM 531 C CA . ASN A 1 73 ? -8.629 4.518 17.082 1.00 93.81 73 ASN A CA 1
ATOM 532 C C . ASN A 1 73 ? -7.903 5.806 16.685 1.00 93.81 73 ASN A C 1
ATOM 534 O O . ASN A 1 73 ? -6.784 5.753 16.175 1.00 93.81 73 ASN A O 1
ATOM 538 N N . LEU A 1 74 ? -8.528 6.950 16.945 1.00 90.75 74 LEU A N 1
ATOM 539 C CA . LEU A 1 74 ? -7.941 8.269 16.738 1.00 90.75 74 LEU A CA 1
ATOM 540 C C . LEU A 1 74 ? -8.225 9.102 17.984 1.00 90.75 74 LEU A C 1
ATOM 542 O O . LEU A 1 74 ? -9.369 9.436 18.263 1.00 90.75 74 LEU A O 1
ATOM 546 N N . THR A 1 75 ? -7.195 9.402 18.769 1.00 84.00 75 THR A N 1
ATOM 547 C CA . THR A 1 75 ? -7.358 10.050 20.081 1.00 84.00 75 THR A CA 1
ATOM 548 C C . THR A 1 75 ? -7.470 11.570 20.007 1.00 84.00 75 THR A C 1
ATOM 550 O O . THR A 1 75 ? -7.786 12.205 21.014 1.00 84.00 75 THR A O 1
ATOM 553 N N . THR A 1 76 ? -7.225 12.172 18.842 1.00 85.62 76 THR A N 1
ATOM 554 C CA . THR A 1 76 ? -7.436 13.604 18.631 1.00 85.62 76 THR A CA 1
ATOM 555 C C . THR A 1 76 ? -8.917 13.873 18.372 1.00 85.62 76 THR A C 1
ATOM 557 O O . THR A 1 76 ? -9.580 13.141 17.641 1.00 85.62 76 THR A O 1
ATOM 560 N N . ALA A 1 77 ? -9.468 14.911 19.005 1.00 68.00 77 ALA A N 1
ATOM 561 C CA . ALA A 1 77 ? -10.850 15.314 18.767 1.00 68.00 77 ALA A CA 1
ATOM 562 C C . ALA A 1 77 ? -10.982 15.921 17.365 1.00 68.00 77 ALA A C 1
ATOM 564 O O . ALA A 1 77 ? -10.218 16.819 17.018 1.00 68.00 77 ALA A O 1
ATOM 565 N N . GLN A 1 78 ? -11.959 15.456 16.586 1.00 78.81 78 GLN A N 1
ATOM 566 C CA . GLN A 1 78 ? -12.144 15.862 15.193 1.00 78.81 78 GLN A CA 1
ATOM 567 C C . GLN A 1 78 ? -13.593 16.274 14.904 1.00 78.81 78 GLN A C 1
ATOM 569 O O . GLN A 1 78 ? -14.530 15.803 15.553 1.00 78.81 78 GLN A O 1
ATOM 574 N N . GLY A 1 79 ? -13.769 17.146 13.907 1.00 76.50 79 GLY A N 1
ATOM 575 C CA . GLY A 1 79 ? -15.065 17.387 13.264 1.00 76.50 79 GLY A CA 1
ATOM 576 C C . GLY A 1 79 ? -15.440 16.252 12.298 1.00 76.50 79 GLY A C 1
ATOM 577 O O . GLY A 1 79 ? -14.669 15.308 12.143 1.00 76.50 79 GLY A O 1
ATOM 578 N N . PRO A 1 80 ? -16.614 16.298 11.642 1.00 78.88 80 PRO A N 1
ATOM 579 C CA . PRO A 1 80 ? -16.964 15.311 10.624 1.00 78.88 80 PRO A CA 1
ATOM 580 C C . PRO A 1 80 ? -15.994 15.391 9.435 1.00 78.88 80 PRO A C 1
ATOM 582 O O . PRO A 1 80 ? -15.694 16.479 8.943 1.00 78.88 80 PRO A O 1
ATOM 585 N N . GLY A 1 81 ? -15.516 14.233 8.978 1.00 84.00 81 GLY A N 1
ATOM 586 C CA . GLY A 1 81 ? -14.690 14.113 7.778 1.00 84.00 81 GLY A CA 1
ATOM 587 C C . GLY A 1 81 ? -15.548 13.791 6.557 1.00 84.00 81 GLY A C 1
ATOM 588 O O . GLY A 1 81 ? -16.647 13.258 6.690 1.00 84.00 81 GLY A O 1
ATOM 589 N N . ASN A 1 82 ? -15.054 14.089 5.357 1.00 86.38 82 ASN A N 1
ATOM 590 C CA . ASN A 1 82 ? -15.717 13.686 4.120 1.00 86.38 82 ASN A CA 1
ATOM 591 C C . ASN A 1 82 ? -14.717 13.244 3.045 1.00 86.38 82 ASN A C 1
ATOM 593 O O . ASN A 1 82 ? -13.630 13.814 2.907 1.00 86.38 82 ASN A O 1
ATOM 597 N N . GLY A 1 83 ? -15.139 12.264 2.244 1.00 90.88 83 GLY A N 1
ATOM 598 C CA . GLY A 1 83 ? -14.390 11.734 1.113 1.00 90.88 83 GLY A CA 1
ATOM 599 C C . GLY A 1 83 ? -13.091 11.036 1.510 1.00 90.88 83 GLY A C 1
ATOM 600 O O . GLY A 1 83 ? -12.929 10.541 2.623 1.00 90.88 83 GLY A O 1
ATOM 601 N N . GLY A 1 84 ? -12.159 10.996 0.560 1.00 93.00 84 GLY A N 1
ATOM 602 C CA . GLY A 1 84 ? -10.876 10.322 0.701 1.00 93.00 84 GLY A CA 1
ATOM 603 C C . GLY A 1 84 ? -10.869 8.901 0.148 1.00 93.00 84 GLY A C 1
ATOM 604 O O . GLY A 1 84 ? -11.853 8.375 -0.381 1.00 93.00 84 GLY A O 1
ATOM 605 N N . THR A 1 85 ? -9.700 8.285 0.234 1.00 93.00 85 THR A N 1
ATOM 606 C CA . THR A 1 85 ? -9.471 6.913 -0.207 1.00 93.00 85 THR A CA 1
ATOM 607 C C . THR A 1 85 ? -8.684 6.148 0.834 1.00 93.00 85 THR A C 1
ATOM 609 O O . THR A 1 85 ? -7.900 6.720 1.586 1.00 93.00 85 THR A O 1
ATOM 612 N N . THR A 1 86 ? -8.879 4.839 0.851 1.00 91.75 86 THR A N 1
ATOM 613 C CA . THR A 1 86 ? -8.142 3.910 1.698 1.00 91.75 86 THR A CA 1
ATOM 614 C C . THR A 1 86 ? -7.570 2.773 0.863 1.00 91.75 86 THR A C 1
ATOM 616 O O . THR A 1 86 ? -8.131 2.398 -0.169 1.00 91.75 86 THR A O 1
ATOM 619 N N . LYS A 1 87 ? -6.440 2.220 1.294 1.00 86.25 87 LYS A N 1
ATOM 620 C CA . LYS A 1 87 ? -5.784 1.073 0.660 1.00 86.25 87 LYS A CA 1
ATOM 621 C C . LYS A 1 87 ? -5.014 0.253 1.693 1.00 86.25 87 LYS A C 1
ATOM 623 O O . LYS A 1 87 ? -4.463 0.805 2.642 1.00 86.25 87 LYS A O 1
ATOM 628 N N . LYS A 1 88 ? -4.915 -1.059 1.479 1.00 81.81 88 LYS A N 1
ATOM 629 C CA . LYS A 1 88 ? -4.063 -1.971 2.263 1.00 81.81 88 LYS A CA 1
ATOM 630 C C . LYS A 1 88 ? -2.586 -1.627 2.082 1.00 81.81 88 LYS A C 1
ATOM 632 O O . LYS A 1 88 ? -2.138 -1.374 0.955 1.00 81.81 88 LYS A O 1
ATOM 637 N N . VAL A 1 89 ? -1.835 -1.697 3.179 1.00 76.56 89 VAL A N 1
ATOM 638 C CA . VAL A 1 89 ? -0.384 -1.482 3.223 1.00 76.56 89 VAL A CA 1
ATOM 639 C C . VAL A 1 89 ? 0.295 -2.735 3.750 1.00 76.56 89 VAL A C 1
ATOM 641 O O . VAL A 1 89 ? -0.172 -3.337 4.712 1.00 76.56 89 VAL A O 1
ATOM 644 N N . ILE A 1 90 ? 1.428 -3.100 3.149 1.00 72.62 90 ILE A N 1
ATOM 645 C CA . ILE A 1 90 ? 2.312 -4.123 3.707 1.00 72.62 90 ILE A CA 1
ATOM 646 C C . ILE A 1 90 ? 3.561 -3.460 4.250 1.00 72.62 90 ILE A C 1
ATOM 648 O O . ILE A 1 90 ? 4.192 -2.626 3.592 1.00 72.62 90 ILE A O 1
ATOM 652 N N . THR A 1 91 ? 3.937 -3.870 5.459 1.00 70.00 91 THR A N 1
ATOM 653 C CA . THR A 1 91 ? 5.204 -3.467 6.053 1.00 70.00 91 THR A CA 1
ATOM 654 C C . THR A 1 91 ? 6.337 -4.192 5.333 1.00 70.00 91 THR A C 1
ATOM 656 O O . THR A 1 91 ? 6.584 -5.379 5.538 1.00 70.00 91 THR A O 1
ATOM 659 N N . ILE A 1 92 ? 7.032 -3.452 4.477 1.00 72.56 92 ILE A N 1
ATOM 660 C CA . ILE A 1 92 ? 8.267 -3.883 3.830 1.00 72.56 92 ILE A CA 1
ATOM 661 C C . ILE A 1 92 ? 9.449 -3.473 4.700 1.00 72.56 92 ILE A C 1
ATOM 663 O O . ILE A 1 92 ? 9.541 -2.325 5.124 1.00 72.56 92 ILE A O 1
ATOM 667 N N . THR A 1 93 ? 10.369 -4.405 4.915 1.00 75.25 93 THR A N 1
ATOM 668 C CA . THR A 1 93 ? 11.657 -4.188 5.589 1.00 75.25 93 THR A CA 1
ATOM 669 C C . THR A 1 93 ? 12.818 -4.010 4.616 1.00 75.25 93 THR A C 1
ATOM 671 O O . THR A 1 93 ? 13.918 -3.631 5.010 1.00 75.25 93 THR A O 1
ATOM 674 N N . GLY A 1 94 ? 12.613 -4.330 3.339 1.00 80.88 94 GLY A N 1
ATOM 675 C CA . GLY A 1 94 ? 13.602 -4.103 2.300 1.00 80.88 94 GLY A CA 1
ATOM 676 C C . GLY A 1 94 ? 13.031 -4.299 0.907 1.00 80.88 94 GLY A C 1
ATOM 677 O O . GLY A 1 94 ? 12.149 -5.121 0.696 1.00 80.88 94 GLY A O 1
ATOM 678 N N . TRP A 1 95 ? 13.541 -3.559 -0.066 1.00 86.69 95 TRP A N 1
ATOM 679 C CA . TRP A 1 95 ? 13.202 -3.779 -1.465 1.00 86.69 95 TRP A CA 1
ATOM 680 C C . TRP A 1 95 ? 14.412 -3.560 -2.360 1.00 86.69 95 TRP A C 1
ATOM 682 O O . TRP A 1 95 ? 15.322 -2.796 -2.032 1.00 86.69 95 TRP A O 1
ATOM 692 N N . THR A 1 96 ? 14.397 -4.223 -3.507 1.00 88.88 96 THR A N 1
ATOM 693 C CA . THR A 1 96 ? 15.316 -4.010 -4.621 1.00 88.88 96 THR A CA 1
ATOM 694 C C . THR A 1 96 ? 14.514 -3.664 -5.864 1.00 88.88 96 THR A C 1
ATOM 696 O O . THR A 1 96 ? 13.382 -4.117 -6.011 1.00 88.88 96 THR A O 1
ATOM 699 N N . LEU A 1 97 ? 15.082 -2.847 -6.742 1.00 88.62 97 LEU A N 1
ATOM 700 C CA . LEU A 1 97 ? 14.564 -2.512 -8.061 1.00 88.62 97 LEU A CA 1
ATOM 701 C C . LEU A 1 97 ? 15.725 -2.543 -9.048 1.00 88.62 97 LEU A C 1
ATOM 703 O O . LEU A 1 97 ? 16.647 -1.730 -8.971 1.00 88.62 97 LEU A O 1
ATOM 707 N N . ASP A 1 98 ? 15.645 -3.467 -9.989 1.00 89.62 98 ASP A N 1
ATOM 708 C CA . ASP A 1 98 ? 16.479 -3.521 -11.172 1.00 89.62 98 ASP A CA 1
ATOM 709 C C . ASP A 1 98 ? 15.737 -2.805 -12.301 1.00 89.62 98 ASP A C 1
ATOM 711 O O . ASP A 1 98 ? 14.725 -3.289 -12.819 1.00 89.62 98 ASP A O 1
ATOM 715 N N . LEU A 1 99 ? 16.239 -1.629 -12.678 1.00 85.12 99 LEU A N 1
ATOM 716 C CA . LEU A 1 99 ? 15.748 -0.915 -13.850 1.00 85.12 99 LEU A CA 1
ATOM 717 C C . LEU A 1 99 ? 16.360 -1.551 -15.098 1.00 85.12 99 LEU A C 1
ATOM 719 O O . LEU A 1 99 ? 17.582 -1.514 -15.314 1.00 85.12 99 LEU A O 1
ATOM 723 N N . ALA A 1 100 ? 15.490 -2.135 -15.918 1.00 74.06 100 ALA A N 1
ATOM 724 C CA . ALA A 1 100 ? 15.841 -2.598 -17.244 1.00 74.06 100 ALA A CA 1
ATOM 725 C C . ALA A 1 100 ? 15.780 -1.391 -18.180 1.00 74.06 100 ALA A C 1
ATOM 727 O O . ALA A 1 100 ? 14.723 -1.019 -18.689 1.00 74.06 100 ALA A O 1
ATOM 728 N N . ASP A 1 101 ? 16.932 -0.758 -18.368 1.00 66.81 101 ASP A N 1
ATOM 729 C CA . ASP A 1 101 ? 17.132 0.165 -19.475 1.00 66.81 101 ASP A CA 1
ATOM 730 C C . ASP A 1 101 ? 17.495 -0.682 -20.694 1.00 66.81 101 ASP A C 1
ATOM 732 O O . ASP A 1 101 ? 18.614 -1.186 -20.811 1.00 66.81 101 ASP A O 1
ATOM 736 N N . GLY A 1 102 ? 16.494 -0.972 -21.519 1.00 60.34 102 GLY A N 1
ATOM 737 C CA . GLY A 1 102 ? 16.712 -1.606 -22.807 1.00 60.34 102 GLY A CA 1
ATOM 738 C C . GLY A 1 102 ? 17.041 -0.524 -23.819 1.00 60.34 102 GLY A C 1
ATOM 739 O O . GLY A 1 102 ? 16.127 0.077 -24.378 1.00 60.34 102 GLY A O 1
ATOM 740 N N . GLU A 1 103 ? 18.324 -0.271 -24.063 1.00 67.12 103 GLU A N 1
ATOM 741 C CA . GLU A 1 103 ? 18.725 0.462 -25.261 1.00 67.12 103 GLU A CA 1
ATOM 742 C C . GLU A 1 103 ? 18.426 -0.433 -26.470 1.00 67.12 103 GLU A C 1
ATOM 744 O O . GLU A 1 103 ? 19.104 -1.432 -26.712 1.00 67.12 103 GLU A O 1
ATOM 749 N N . ILE A 1 104 ? 17.354 -0.119 -27.202 1.00 68.38 104 ILE A N 1
ATOM 750 C CA . ILE A 1 104 ? 17.046 -0.792 -28.464 1.00 68.38 104 ILE A CA 1
ATOM 751 C C . ILE A 1 104 ? 17.848 -0.085 -29.545 1.00 68.38 104 ILE A C 1
ATOM 753 O O . ILE A 1 104 ? 17.548 1.056 -29.904 1.00 68.38 104 ILE A O 1
ATOM 757 N N . ASN A 1 105 ? 18.868 -0.779 -30.044 1.00 79.25 105 ASN A N 1
ATOM 758 C CA . ASN A 1 105 ? 19.597 -0.359 -31.225 1.00 79.25 105 ASN A CA 1
ATOM 759 C C . ASN A 1 105 ? 18.651 -0.436 -32.438 1.00 79.25 105 ASN A C 1
ATOM 761 O O . ASN A 1 105 ? 18.129 -1.503 -32.761 1.00 79.25 105 ASN A O 1
ATOM 765 N N . ILE A 1 106 ? 18.425 0.711 -33.072 1.00 83.44 106 ILE A N 1
ATOM 766 C CA . ILE A 1 106 ? 17.618 0.884 -34.287 1.00 83.44 106 ILE A CA 1
ATOM 767 C C . ILE A 1 106 ? 18.467 1.368 -35.460 1.00 83.44 106 ILE A C 1
ATOM 769 O O . ILE A 1 106 ? 17.946 1.977 -36.391 1.00 83.44 106 ILE A O 1
ATOM 773 N N . THR A 1 107 ? 19.774 1.118 -35.404 1.00 88.38 107 THR A N 1
ATOM 774 C CA . THR A 1 107 ? 20.702 1.478 -36.471 1.00 88.38 107 THR A CA 1
ATOM 775 C C . THR A 1 107 ? 20.241 0.808 -37.750 1.00 88.38 107 THR A C 1
ATOM 777 O O . THR A 1 107 ? 20.239 -0.421 -37.861 1.00 88.38 107 THR A O 1
ATOM 780 N N . ASP A 1 108 ? 19.830 1.626 -38.711 1.00 85.88 108 ASP A N 1
ATOM 781 C CA . ASP A 1 108 ? 19.504 1.128 -40.032 1.00 85.88 108 ASP A CA 1
ATOM 782 C C . ASP A 1 108 ? 20.774 0.598 -40.708 1.00 85.88 108 ASP A C 1
ATOM 784 O O . ASP A 1 108 ? 21.872 1.126 -40.546 1.00 85.88 108 ASP A O 1
ATOM 788 N N . SER A 1 109 ? 20.597 -0.431 -41.526 1.00 84.19 109 SER A N 1
ATOM 789 C CA . SER A 1 109 ? 21.613 -1.003 -42.404 1.00 84.19 109 SER A CA 1
ATOM 790 C C . SER A 1 109 ? 22.260 0.013 -43.356 1.00 84.19 109 SER A C 1
ATOM 792 O O . SER A 1 109 ? 23.364 -0.232 -43.838 1.00 84.19 109 SER A O 1
ATOM 794 N N . SER A 1 110 ? 21.595 1.146 -43.622 1.00 86.38 110 SER A N 1
ATOM 795 C CA . SER A 1 110 ? 22.137 2.247 -44.431 1.00 86.38 110 SER A CA 1
ATOM 796 C C . SER A 1 110 ? 22.878 3.320 -43.617 1.00 86.38 110 SER A C 1
ATOM 798 O O . SER A 1 110 ? 23.509 4.203 -44.204 1.00 86.38 110 SER A O 1
ATOM 800 N N . SER A 1 111 ? 22.847 3.240 -42.280 1.00 83.56 111 SER A N 1
ATOM 801 C CA . SER A 1 111 ? 23.524 4.193 -41.401 1.00 83.56 111 SER A CA 1
ATOM 802 C C . SER A 1 111 ? 25.038 4.014 -41.489 1.00 83.56 111 SER A C 1
ATOM 804 O O . SER A 1 111 ? 25.593 2.964 -41.167 1.00 83.56 111 SER A O 1
ATOM 806 N N . THR A 1 112 ? 25.723 5.059 -41.947 1.00 84.69 112 THR A N 1
ATOM 807 C CA . THR A 1 112 ? 27.193 5.130 -42.005 1.00 84.69 112 THR A CA 1
ATOM 808 C C . THR A 1 112 ? 27.784 5.878 -40.808 1.00 84.69 112 THR A C 1
ATOM 810 O O . THR A 1 112 ? 28.994 6.103 -40.744 1.00 84.69 112 THR A O 1
ATOM 813 N N . THR A 1 113 ? 26.932 6.286 -39.865 1.00 86.81 113 THR A N 1
ATOM 814 C CA . THR A 1 113 ? 27.289 7.063 -38.677 1.00 86.81 113 THR A CA 1
ATOM 815 C C . THR A 1 113 ? 27.232 6.208 -37.408 1.00 86.81 113 THR A C 1
ATOM 817 O O . THR A 1 113 ? 27.234 4.980 -37.461 1.00 86.81 113 THR A O 1
ATOM 820 N N . TRP A 1 114 ? 27.259 6.859 -36.243 1.00 83.94 114 TRP A N 1
ATOM 821 C CA . TRP A 1 114 ? 27.154 6.196 -34.946 1.00 83.94 114 TRP A CA 1
ATOM 822 C C . TRP A 1 114 ? 25.811 5.474 -34.817 1.00 83.94 114 TRP A C 1
ATOM 824 O O . TRP A 1 114 ? 24.835 5.863 -35.452 1.00 83.94 114 TRP A O 1
ATOM 834 N N . ALA A 1 115 ? 25.785 4.427 -33.993 1.00 83.62 115 ALA A N 1
ATOM 835 C CA . ALA A 1 115 ? 24.587 3.632 -33.781 1.00 83.62 115 ALA A CA 1
ATOM 836 C C . ALA A 1 115 ? 23.426 4.490 -33.252 1.00 83.62 115 ALA A C 1
ATOM 838 O O . ALA A 1 115 ? 23.592 5.241 -32.287 1.00 83.62 115 ALA A O 1
ATOM 839 N N . ASP A 1 116 ? 22.259 4.329 -33.867 1.00 84.81 116 ASP A N 1
ATOM 840 C CA . ASP A 1 116 ? 21.023 4.972 -33.447 1.00 84.81 116 ASP A CA 1
ATOM 841 C C . ASP A 1 116 ? 20.310 4.095 -32.418 1.00 84.81 116 ASP A C 1
ATOM 843 O O . ASP A 1 116 ? 20.178 2.877 -32.578 1.00 84.81 116 ASP A O 1
ATOM 847 N N . TYR A 1 117 ? 19.813 4.723 -31.358 1.00 78.94 117 TYR A N 1
ATOM 848 C CA . TYR A 1 117 ? 19.066 4.055 -30.299 1.00 78.94 117 TYR A CA 1
ATOM 849 C C . TYR A 1 117 ? 17.711 4.734 -30.129 1.00 78.94 117 TYR A C 1
ATOM 851 O O . TYR A 1 117 ? 17.615 5.963 -30.142 1.00 78.94 117 TYR A O 1
ATOM 859 N N . MET A 1 118 ? 16.648 3.945 -29.947 1.00 71.06 118 MET A N 1
ATOM 860 C CA . MET A 1 118 ? 15.337 4.512 -29.630 1.00 71.06 118 MET A CA 1
ATOM 861 C C . MET A 1 118 ? 15.410 5.293 -28.321 1.00 71.06 118 MET A C 1
ATOM 863 O O . MET A 1 118 ? 15.915 4.799 -27.312 1.00 71.06 118 MET A O 1
ATOM 867 N N . THR A 1 119 ? 14.845 6.500 -28.314 1.00 62.16 119 THR A N 1
ATOM 868 C CA . THR A 1 119 ? 14.705 7.295 -27.093 1.00 62.16 119 THR A CA 1
ATOM 869 C C . THR A 1 119 ? 13.884 6.511 -26.064 1.00 62.16 119 THR A C 1
ATOM 871 O O . THR A 1 119 ? 12.819 5.986 -26.388 1.00 62.16 119 THR A O 1
ATOM 874 N N . LYS A 1 120 ? 14.408 6.416 -24.833 1.00 60.38 120 LYS A N 1
ATOM 875 C CA . LYS A 1 120 ? 13.905 5.618 -23.699 1.00 60.38 120 LYS A CA 1
ATOM 876 C C . LYS A 1 120 ? 12.391 5.760 -23.488 1.00 60.38 120 LYS A C 1
ATOM 878 O O . LYS A 1 120 ? 11.937 6.631 -22.755 1.00 60.38 120 LYS A O 1
ATOM 883 N N . GLY A 1 121 ? 11.602 4.897 -24.124 1.00 54.31 121 GLY A N 1
ATOM 884 C CA . GLY A 1 121 ? 10.138 4.965 -24.062 1.00 54.31 121 GLY A CA 1
ATOM 885 C C . GLY A 1 121 ? 9.518 4.105 -22.962 1.00 54.31 121 GLY A C 1
ATOM 886 O O . GLY A 1 121 ? 8.399 4.370 -22.527 1.00 54.31 121 GLY A O 1
ATOM 887 N N . ARG A 1 122 ? 10.222 3.069 -22.487 1.00 55.62 122 ARG A N 1
ATOM 888 C CA . ARG A 1 122 ? 9.667 2.129 -21.507 1.00 55.62 122 ARG A CA 1
ATOM 889 C C . ARG A 1 122 ? 10.725 1.686 -20.506 1.00 55.62 122 ARG A C 1
ATOM 891 O O . ARG A 1 122 ? 11.386 0.668 -20.686 1.00 55.62 122 ARG A O 1
ATOM 898 N N . VAL A 1 123 ? 10.856 2.450 -19.424 1.00 67.44 123 VAL A N 1
ATOM 899 C CA . VAL A 1 123 ? 11.592 1.998 -18.241 1.00 67.44 123 VAL A CA 1
ATOM 900 C C . VAL A 1 123 ? 10.720 0.955 -17.551 1.00 67.44 123 VAL A C 1
ATOM 902 O O . VAL A 1 123 ? 9.794 1.283 -16.809 1.00 67.44 123 VAL A O 1
ATOM 905 N N . THR A 1 124 ? 10.970 -0.308 -17.883 1.00 77.81 124 THR A N 1
ATOM 906 C CA . THR A 1 124 ? 10.448 -1.443 -17.119 1.00 77.81 124 THR A CA 1
ATOM 907 C C . THR A 1 124 ? 11.425 -1.786 -16.003 1.00 77.81 124 THR A C 1
ATOM 909 O O . THR A 1 124 ? 12.599 -1.414 -16.035 1.00 77.81 124 THR A O 1
ATOM 912 N N . GLY A 1 125 ? 10.949 -2.500 -14.995 1.00 86.62 125 GLY A N 1
ATOM 913 C CA . GLY A 1 125 ? 11.806 -2.933 -13.908 1.00 86.62 125 GLY A CA 1
ATOM 914 C C . GLY A 1 125 ? 11.220 -4.118 -13.179 1.00 86.62 125 GLY A C 1
ATOM 915 O O . GLY A 1 125 ? 10.021 -4.398 -13.247 1.00 86.62 125 GLY A O 1
ATOM 916 N N . SER A 1 126 ? 12.089 -4.830 -12.493 1.00 90.12 126 SER A N 1
ATOM 917 C CA . SER A 1 126 ? 11.728 -5.952 -11.638 1.00 90.12 126 SER A CA 1
ATOM 918 C C . SER A 1 126 ? 12.542 -5.891 -10.368 1.00 90.12 126 SER A C 1
ATOM 920 O O . SER A 1 126 ? 13.561 -5.215 -10.316 1.00 90.12 126 SER A O 1
ATOM 922 N N . GLY A 1 127 ? 12.126 -6.617 -9.349 1.00 90.12 127 GLY A N 1
ATOM 923 C CA . GLY A 1 127 ? 12.911 -6.710 -8.136 1.00 90.12 127 GLY A CA 1
ATOM 924 C C . GLY A 1 127 ? 12.251 -7.608 -7.119 1.00 90.12 127 GLY A C 1
ATOM 925 O O . GLY A 1 127 ? 11.334 -8.366 -7.446 1.00 90.12 127 GLY A O 1
ATOM 926 N N . ALA A 1 128 ? 12.725 -7.498 -5.888 1.00 88.69 128 ALA A N 1
ATOM 927 C CA . ALA A 1 128 ? 12.172 -8.204 -4.753 1.00 88.69 128 ALA A CA 1
ATOM 928 C C . ALA A 1 128 ? 11.726 -7.208 -3.686 1.00 88.69 128 ALA A C 1
ATOM 930 O O . ALA A 1 128 ? 12.355 -6.171 -3.479 1.00 88.69 128 ALA A O 1
ATOM 931 N N . ILE A 1 129 ? 10.645 -7.537 -2.996 1.00 85.25 129 ILE A N 1
ATOM 932 C CA . ILE A 1 129 ? 10.260 -6.920 -1.733 1.00 85.25 129 ILE A CA 1
ATOM 933 C C . ILE A 1 129 ? 10.402 -7.967 -0.634 1.00 85.25 129 ILE A C 1
ATOM 935 O O . ILE A 1 129 ? 10.028 -9.119 -0.821 1.00 85.25 129 ILE A O 1
ATOM 939 N N . GLU A 1 130 ? 10.944 -7.575 0.505 1.00 83.12 130 GLU A N 1
ATOM 940 C CA . GLU A 1 130 ? 11.019 -8.366 1.726 1.00 83.12 130 GLU A CA 1
ATOM 941 C C . GLU A 1 130 ? 10.278 -7.622 2.824 1.00 83.12 130 GLU A C 1
ATOM 943 O O . GLU A 1 130 ? 10.474 -6.421 3.013 1.00 83.12 130 GLU A O 1
ATOM 948 N N . GLY A 1 131 ? 9.447 -8.322 3.578 1.00 76.25 131 GLY A N 1
ATOM 949 C CA . GLY A 1 131 ? 8.689 -7.705 4.649 1.00 76.25 131 GLY A CA 1
ATOM 950 C C . GLY A 1 131 ? 8.081 -8.710 5.598 1.00 76.25 131 GLY A C 1
ATOM 951 O O . GLY A 1 131 ? 8.348 -9.910 5.533 1.00 76.25 131 GLY A O 1
ATOM 952 N N . PHE A 1 132 ? 7.241 -8.183 6.475 1.00 70.50 132 PHE A N 1
ATOM 953 C CA . PHE A 1 132 ? 6.445 -8.972 7.393 1.00 70.50 132 PHE A CA 1
ATOM 954 C C . PHE A 1 132 ? 4.977 -8.862 7.001 1.00 70.50 132 PHE A C 1
ATOM 956 O O . PHE A 1 132 ? 4.459 -7.773 6.749 1.00 70.50 132 PHE A O 1
ATOM 963 N N . VAL A 1 133 ? 4.323 -10.014 6.935 1.00 67.88 133 VAL A N 1
ATOM 964 C CA . VAL A 1 133 ? 2.891 -10.146 6.712 1.00 67.88 133 VAL A CA 1
ATOM 965 C C . VAL A 1 133 ? 2.295 -10.642 8.022 1.00 67.88 133 VAL A C 1
ATOM 967 O O . VAL A 1 133 ? 2.619 -11.736 8.481 1.00 67.88 133 VAL A O 1
ATOM 970 N N . GLU A 1 134 ? 1.463 -9.819 8.650 1.00 64.06 134 GLU A N 1
ATOM 971 C CA . GLU A 1 134 ? 0.708 -10.217 9.840 1.00 64.06 134 GLU A CA 1
ATOM 972 C C . GLU A 1 134 ? -0.385 -11.220 9.439 1.00 64.06 134 GLU A C 1
ATOM 974 O O . GLU A 1 134 ? -0.962 -11.120 8.351 1.00 64.06 134 GLU A O 1
ATOM 979 N N . THR A 1 135 ? -0.623 -12.204 10.308 1.00 52.66 135 THR A N 1
ATOM 980 C CA . THR A 1 135 ? -1.280 -13.510 10.071 1.00 52.66 135 THR A CA 1
ATOM 981 C C . THR A 1 135 ? -2.750 -13.500 9.611 1.00 52.66 135 THR A C 1
ATOM 983 O O . THR A 1 135 ? -3.338 -14.564 9.446 1.00 52.66 135 THR A O 1
ATOM 986 N N . ALA A 1 136 ? -3.335 -12.346 9.294 1.00 50.03 136 ALA A N 1
ATOM 987 C CA . ALA A 1 136 ? -4.701 -12.226 8.784 1.00 50.03 136 ALA A CA 1
ATOM 988 C C . ALA A 1 136 ? -4.704 -11.745 7.312 1.00 50.03 136 ALA A C 1
ATOM 990 O O . ALA A 1 136 ? -4.576 -10.555 7.042 1.00 50.03 136 ALA A O 1
ATOM 991 N N . ASP A 1 137 ? -4.793 -12.673 6.349 1.00 54.09 137 ASP A N 1
ATOM 992 C CA . ASP A 1 137 ? -5.070 -12.460 4.905 1.00 54.09 137 ASP A CA 1
ATOM 993 C C . ASP A 1 137 ? -4.256 -11.399 4.130 1.00 54.09 137 ASP A C 1
ATOM 995 O O . ASP A 1 137 ? -4.652 -10.919 3.065 1.00 54.09 137 ASP A O 1
ATOM 999 N N . ASN A 1 138 ? -3.066 -11.048 4.608 1.00 58.34 138 ASN A N 1
ATOM 1000 C CA . ASN A 1 138 ? -2.270 -9.952 4.051 1.00 58.34 138 ASN A CA 1
ATOM 1001 C C . ASN A 1 138 ? -1.314 -10.363 2.917 1.00 58.34 138 ASN A C 1
ATOM 1003 O O . ASN A 1 138 ? -0.415 -9.597 2.567 1.00 58.34 138 ASN A O 1
ATOM 1007 N N . LYS A 1 139 ? -1.465 -11.557 2.328 1.00 68.25 139 LYS A N 1
ATOM 1008 C CA . LYS A 1 139 ? -0.640 -11.951 1.178 1.00 68.25 139 LYS A CA 1
ATOM 1009 C C . LYS A 1 139 ? -1.263 -11.407 -0.115 1.00 68.25 139 LYS A C 1
ATOM 1011 O O . LYS A 1 139 ? -2.368 -11.817 -0.463 1.00 68.25 139 LYS A O 1
ATOM 1016 N N . PRO A 1 140 ? -0.607 -10.488 -0.841 1.00 71.00 140 PRO A N 1
ATOM 1017 C CA . PRO A 1 140 ? -1.091 -10.050 -2.138 1.00 71.00 140 PRO A CA 1
ATOM 1018 C C . PRO A 1 140 ? -1.180 -11.242 -3.083 1.00 71.00 140 PRO A C 1
ATOM 1020 O O . PRO A 1 140 ? -0.265 -12.064 -3.152 1.00 71.00 140 PRO A O 1
ATOM 1023 N N . ALA A 1 141 ? -2.284 -11.319 -3.820 1.00 75.62 141 ALA A N 1
ATOM 1024 C CA . ALA A 1 141 ? -2.487 -12.373 -4.796 1.00 75.62 141 ALA A CA 1
ATOM 1025 C C . ALA A 1 141 ? -1.420 -12.286 -5.896 1.00 75.62 141 ALA A C 1
ATOM 1027 O O . ALA A 1 141 ? -1.247 -11.247 -6.544 1.00 75.62 141 ALA A O 1
ATOM 1028 N N . LEU A 1 142 ? -0.720 -13.397 -6.126 1.00 81.94 142 LEU A N 1
ATOM 1029 C CA . LEU A 1 142 ? 0.200 -13.521 -7.252 1.00 81.94 142 LEU A CA 1
ATOM 1030 C C . LEU A 1 142 ? -0.566 -13.350 -8.572 1.00 81.94 142 LEU A C 1
ATOM 1032 O O . LEU A 1 142 ? -1.736 -13.716 -8.685 1.00 81.94 142 LEU A O 1
ATOM 1036 N N . GLY A 1 143 ? 0.083 -12.753 -9.570 1.00 80.19 143 GLY A N 1
ATOM 1037 C CA . GLY A 1 143 ? -0.502 -12.540 -10.898 1.00 80.19 143 GLY A CA 1
ATOM 1038 C C . GLY A 1 143 ? -1.600 -11.470 -10.987 1.00 80.19 143 GLY A C 1
ATOM 1039 O O . GLY A 1 143 ? -2.077 -11.202 -12.086 1.00 80.19 143 GLY A O 1
ATOM 1040 N N . THR A 1 144 ? -1.975 -10.812 -9.885 1.00 80.75 144 THR A N 1
ATOM 1041 C CA . THR A 1 144 ? -2.902 -9.667 -9.916 1.00 80.75 144 THR A CA 1
ATOM 1042 C C . THR A 1 144 ? -2.134 -8.362 -10.101 1.00 80.75 144 THR A C 1
ATOM 1044 O O . THR A 1 144 ? -1.081 -8.164 -9.493 1.00 80.75 144 THR A O 1
ATOM 1047 N N . ALA A 1 145 ? -2.638 -7.478 -10.967 1.00 82.56 145 ALA A N 1
AT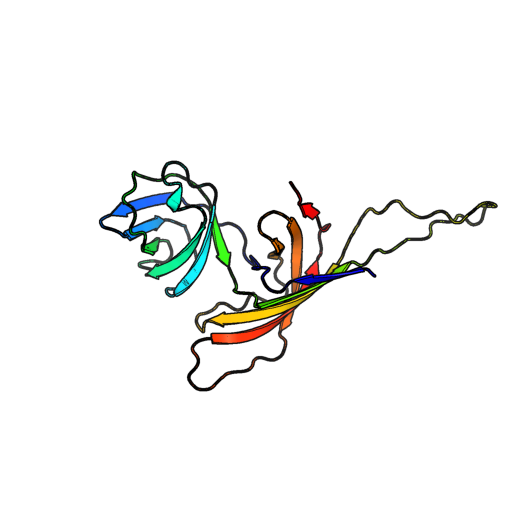OM 1048 C CA . ALA A 1 145 ? -2.020 -6.178 -11.198 1.00 82.56 145 ALA A CA 1
ATOM 1049 C C . ALA A 1 145 ? -2.198 -5.311 -9.950 1.00 82.56 145 ALA A C 1
ATOM 1051 O O . ALA A 1 145 ? -3.320 -5.079 -9.500 1.00 82.56 145 ALA A O 1
ATOM 1052 N N . ILE A 1 146 ? -1.091 -4.817 -9.411 1.00 79.44 146 ILE A N 1
ATOM 1053 C CA . ILE A 1 146 ? -1.061 -3.940 -8.246 1.00 79.44 146 ILE A CA 1
ATOM 1054 C C . ILE A 1 146 ? -0.371 -2.631 -8.605 1.00 79.44 146 ILE A C 1
ATOM 1056 O O . ILE A 1 146 ? 0.578 -2.610 -9.388 1.00 79.44 146 ILE A O 1
ATOM 1060 N N . THR A 1 147 ? -0.817 -1.528 -8.015 1.00 83.44 147 THR A N 1
ATOM 1061 C CA . THR A 1 147 ? -0.011 -0.305 -8.001 1.00 83.44 147 THR A CA 1
ATOM 1062 C C . THR A 1 147 ? 1.050 -0.476 -6.931 1.00 83.44 147 THR A C 1
ATOM 1064 O O . THR A 1 147 ? 0.719 -0.527 -5.751 1.00 83.44 147 THR A O 1
ATOM 1067 N N . LEU A 1 148 ? 2.307 -0.586 -7.349 1.00 83.31 148 LEU A N 1
ATOM 1068 C CA . LEU A 1 148 ? 3.449 -0.729 -6.464 1.00 83.31 148 LEU A CA 1
ATOM 1069 C C . LEU A 1 148 ? 4.147 0.621 -6.320 1.00 83.31 148 LEU A C 1
ATOM 1071 O O . LEU A 1 148 ? 4.576 1.211 -7.312 1.00 83.31 148 LEU A O 1
ATOM 1075 N N . THR A 1 149 ? 4.295 1.073 -5.078 1.00 85.25 149 THR A N 1
ATOM 1076 C CA . THR A 1 149 ? 5.068 2.270 -4.731 1.00 85.25 149 THR A CA 1
ATOM 1077 C C . THR A 1 149 ? 6.259 1.865 -3.871 1.00 85.25 149 THR A C 1
ATOM 1079 O O . THR A 1 149 ? 6.076 1.296 -2.802 1.00 85.25 149 THR A O 1
ATOM 1082 N N . LEU A 1 150 ? 7.473 2.172 -4.326 1.00 83.81 150 LEU A N 1
ATOM 1083 C CA . LEU A 1 150 ? 8.739 1.869 -3.661 1.00 83.81 150 LEU A CA 1
ATOM 1084 C C . LEU A 1 150 ? 9.363 3.173 -3.172 1.00 83.81 150 LEU A C 1
ATOM 1086 O O . LEU A 1 150 ? 9.935 3.943 -3.949 1.00 83.81 150 LEU A O 1
ATOM 1090 N N . ARG A 1 151 ? 9.214 3.452 -1.878 1.00 81.62 151 ARG A N 1
ATOM 1091 C CA . ARG A 1 151 ? 9.726 4.686 -1.273 1.00 81.62 151 ARG A CA 1
ATOM 1092 C C . ARG A 1 151 ? 11.209 4.539 -0.919 1.00 81.62 151 ARG A C 1
ATOM 1094 O O . ARG A 1 151 ? 11.600 3.577 -0.262 1.00 81.62 151 ARG A O 1
ATOM 1101 N N . ILE A 1 152 ? 12.033 5.498 -1.341 1.00 79.75 152 ILE A N 1
ATOM 1102 C CA . ILE A 1 152 ? 13.383 5.691 -0.782 1.00 79.75 152 ILE A CA 1
ATOM 1103 C C . ILE A 1 152 ? 13.257 6.480 0.524 1.00 79.75 152 ILE A C 1
ATOM 1105 O O . ILE A 1 152 ? 13.882 6.144 1.522 1.00 79.75 152 ILE A O 1
ATOM 1109 N N . ASN A 1 153 ? 12.432 7.526 0.504 1.00 77.31 153 ASN A N 1
ATOM 1110 C CA . ASN A 1 153 ? 12.056 8.337 1.657 1.00 77.31 153 ASN A CA 1
ATOM 1111 C C . ASN A 1 153 ? 10.661 8.951 1.413 1.00 77.31 153 ASN A C 1
ATOM 1113 O O . ASN A 1 153 ? 9.959 8.558 0.480 1.00 77.31 153 ASN A O 1
ATOM 1117 N N . THR A 1 154 ? 10.237 9.894 2.257 1.00 70.19 154 THR A N 1
ATOM 1118 C CA . THR A 1 154 ? 8.908 10.526 2.176 1.00 70.19 154 THR A CA 1
ATOM 1119 C C . THR A 1 154 ? 8.670 11.310 0.886 1.00 70.19 154 THR A C 1
ATOM 1121 O O . THR A 1 154 ? 7.526 11.413 0.456 1.00 70.19 154 THR A O 1
ATOM 1124 N N . THR A 1 155 ? 9.721 11.834 0.253 1.00 75.50 155 THR A N 1
ATOM 1125 C CA . THR A 1 155 ? 9.620 12.713 -0.924 1.00 75.50 155 THR A CA 1
ATOM 1126 C C . THR A 1 155 ? 10.136 12.079 -2.213 1.00 75.50 155 THR A C 1
ATOM 1128 O O . THR A 1 155 ? 9.842 12.581 -3.293 1.00 75.50 155 THR A O 1
ATOM 1131 N N . HIS A 1 156 ? 10.863 10.962 -2.120 1.00 79.69 156 HIS A N 1
ATOM 1132 C CA . HIS A 1 156 ? 11.447 10.263 -3.261 1.00 79.69 156 HIS A CA 1
ATOM 1133 C C . HIS A 1 156 ? 10.938 8.829 -3.344 1.00 79.69 156 HIS A C 1
ATOM 1135 O O . HIS A 1 156 ? 11.204 8.008 -2.457 1.00 79.69 156 HIS A O 1
ATOM 1141 N N . TYR A 1 157 ? 10.242 8.505 -4.431 1.00 85.00 157 TYR A N 1
ATOM 1142 C CA . TYR A 1 157 ? 9.677 7.173 -4.626 1.00 85.00 157 TYR A CA 1
ATOM 1143 C C . TYR A 1 157 ? 9.530 6.795 -6.097 1.00 85.00 157 TYR A C 1
ATOM 1145 O O . TYR A 1 157 ? 9.358 7.648 -6.964 1.00 85.00 157 TYR A O 1
ATOM 1153 N N . TYR A 1 158 ? 9.575 5.491 -6.362 1.00 87.50 158 TYR A N 1
ATOM 1154 C CA . TYR A 1 158 ? 9.210 4.905 -7.648 1.00 87.50 158 TYR A CA 1
ATOM 1155 C C . TYR A 1 158 ? 7.783 4.383 -7.572 1.00 87.50 158 TYR A C 1
ATOM 1157 O O . TYR A 1 158 ? 7.388 3.829 -6.548 1.00 87.50 158 TYR A O 1
ATOM 1165 N N . SER A 1 159 ? 7.005 4.541 -8.634 1.00 87.56 159 SER A N 1
ATOM 1166 C CA . SER A 1 159 ? 5.641 4.021 -8.694 1.00 87.56 159 SER A CA 1
ATOM 1167 C C . SER A 1 159 ? 5.279 3.510 -10.082 1.00 87.56 159 SER A C 1
ATOM 1169 O O . SER A 1 159 ? 5.839 3.948 -11.086 1.00 87.56 159 SER A O 1
ATOM 1171 N N . GLY A 1 160 ? 4.345 2.567 -10.130 1.00 87.75 160 GLY A N 1
ATOM 1172 C CA . GLY A 1 160 ? 3.818 2.001 -11.367 1.00 87.75 160 GLY A CA 1
ATOM 1173 C C . GLY A 1 160 ? 2.941 0.781 -11.105 1.00 87.75 160 GLY A C 1
ATOM 1174 O O . GLY A 1 160 ? 2.817 0.313 -9.975 1.00 87.75 160 GLY A O 1
ATOM 1175 N N . THR A 1 161 ? 2.337 0.246 -12.157 1.00 88.06 161 THR A N 1
ATOM 1176 C CA . THR A 1 161 ? 1.604 -1.020 -12.112 1.00 88.06 161 THR A CA 1
ATOM 1177 C C . THR A 1 161 ? 2.579 -2.184 -12.248 1.00 88.06 161 THR A C 1
ATOM 1179 O O . THR A 1 161 ? 3.406 -2.193 -13.161 1.00 88.06 161 THR A O 1
ATOM 1182 N N . ALA A 1 162 ? 2.475 -3.174 -11.366 1.00 88.81 162 ALA A N 1
ATOM 1183 C CA . ALA A 1 162 ? 3.306 -4.369 -11.338 1.00 88.81 162 ALA A CA 1
ATOM 1184 C C . ALA A 1 162 ? 2.476 -5.634 -11.085 1.00 88.81 162 ALA A C 1
ATOM 1186 O O . ALA A 1 162 ? 1.369 -5.569 -10.562 1.00 88.81 162 ALA A O 1
ATOM 1187 N N . TYR A 1 163 ? 3.038 -6.789 -11.431 1.00 88.12 163 TYR A N 1
ATOM 1188 C CA . TYR A 1 163 ? 2.568 -8.095 -10.971 1.00 88.12 163 TYR A CA 1
ATOM 1189 C C . TYR A 1 163 ? 3.543 -8.656 -9.944 1.00 88.12 163 TYR A C 1
ATOM 1191 O O . TYR A 1 163 ? 4.758 -8.525 -10.116 1.00 88.12 163 TYR A O 1
ATOM 1199 N N . LEU A 1 164 ? 3.020 -9.338 -8.927 1.00 86.62 164 LEU A N 1
ATOM 1200 C CA . LEU A 1 164 ? 3.820 -10.238 -8.100 1.00 86.62 164 LEU A CA 1
ATOM 1201 C C . LEU A 1 164 ? 3.916 -11.593 -8.800 1.00 86.62 164 LEU A C 1
ATOM 1203 O O . LEU A 1 164 ? 2.897 -12.168 -9.182 1.00 86.62 164 LEU A O 1
ATOM 1207 N N . ILE A 1 165 ? 5.139 -12.064 -9.017 1.00 85.19 165 ILE A N 1
ATOM 1208 C CA . ILE A 1 165 ? 5.438 -13.222 -9.868 1.00 85.19 165 ILE A CA 1
ATOM 1209 C C . ILE A 1 165 ? 5.672 -14.478 -9.031 1.00 85.19 165 ILE A C 1
ATOM 1211 O O . ILE A 1 165 ? 5.342 -15.576 -9.468 1.00 85.19 165 ILE A O 1
ATOM 1215 N N . SER A 1 166 ? 6.234 -14.328 -7.836 1.00 80.88 166 SER A N 1
ATOM 1216 C CA . SER A 1 166 ? 6.416 -15.441 -6.912 1.00 80.88 166 SER A CA 1
ATOM 1217 C C . SER A 1 166 ? 6.441 -14.940 -5.478 1.00 80.88 166 SER A C 1
ATOM 1219 O O . SER A 1 166 ? 6.908 -13.829 -5.209 1.00 80.88 166 SER A O 1
ATOM 1221 N N . ASP A 1 167 ? 5.991 -15.785 -4.563 1.00 73.81 167 ASP A N 1
ATOM 1222 C CA . ASP A 1 167 ? 6.387 -15.732 -3.169 1.00 73.81 167 ASP A CA 1
ATOM 1223 C C . ASP A 1 167 ? 7.769 -16.390 -3.004 1.00 73.81 167 ASP A C 1
ATOM 1225 O O . ASP A 1 167 ? 8.174 -17.291 -3.737 1.00 73.81 167 ASP A O 1
ATOM 1229 N N . GLY A 1 168 ? 8.568 -15.832 -2.108 1.00 65.94 168 GLY A N 1
ATOM 1230 C CA . GLY A 1 168 ? 9.825 -16.397 -1.644 1.00 65.94 168 GLY A CA 1
ATOM 1231 C C . GLY A 1 168 ? 9.625 -17.118 -0.316 1.00 65.94 168 GLY A C 1
ATOM 1232 O O . GLY A 1 168 ? 8.507 -17.441 0.079 1.00 65.94 168 GLY A O 1
ATOM 1233 N N . VAL A 1 169 ? 10.727 -17.364 0.391 1.00 64.31 169 VAL A N 1
ATOM 1234 C CA . VAL A 1 169 ? 10.725 -18.135 1.639 1.00 64.31 169 VAL A CA 1
ATOM 1235 C C . VAL A 1 169 ? 9.793 -17.499 2.671 1.00 64.31 169 VAL A C 1
ATOM 1237 O O . VAL A 1 169 ? 10.006 -16.370 3.113 1.00 64.31 169 VAL A O 1
ATOM 1240 N N . VAL A 1 170 ? 8.787 -18.267 3.077 1.00 65.00 170 VAL A N 1
ATOM 1241 C CA . VAL A 1 170 ? 7.975 -18.005 4.259 1.00 65.00 170 VAL A CA 1
ATOM 1242 C C . VAL A 1 170 ? 8.707 -18.613 5.450 1.00 65.00 170 VAL A C 1
ATOM 1244 O O . VAL A 1 170 ? 8.818 -19.833 5.550 1.00 65.00 170 VAL A O 1
ATOM 1247 N N . VAL A 1 171 ? 9.247 -17.769 6.329 1.00 68.06 171 VAL A N 1
ATOM 1248 C CA . VAL A 1 171 ? 9.786 -18.233 7.614 1.00 68.06 171 VAL A CA 1
ATOM 1249 C C . VAL A 1 171 ? 8.731 -17.968 8.673 1.00 68.06 171 VAL A C 1
ATOM 1251 O O . VAL A 1 171 ? 8.516 -16.822 9.072 1.00 68.06 171 VAL A O 1
ATOM 1254 N N . GLU A 1 172 ? 8.064 -19.032 9.108 1.00 65.44 172 GLU A N 1
ATOM 1255 C CA . GLU A 1 172 ? 7.226 -18.997 10.300 1.00 65.44 172 GLU A CA 1
ATOM 1256 C C . GLU A 1 172 ? 8.137 -19.053 11.523 1.00 65.44 172 GLU A C 1
ATOM 1258 O O . GLU A 1 172 ? 8.906 -19.998 11.704 1.00 65.44 172 GLU A O 1
ATOM 1263 N N . VAL A 1 173 ? 8.087 -18.013 12.350 1.00 63.66 173 VAL A N 1
ATOM 1264 C CA . VAL A 1 173 ? 8.759 -18.016 13.647 1.00 63.66 173 VAL A CA 1
ATOM 1265 C C . VAL A 1 173 ? 7.737 -18.521 14.665 1.00 63.66 173 VAL A C 1
ATOM 1267 O O . VAL A 1 173 ? 6.716 -17.857 14.854 1.00 63.66 173 VAL A O 1
ATOM 1270 N N . PRO A 1 174 ? 7.957 -19.679 15.315 1.00 64.25 174 PRO A N 1
ATOM 1271 C CA . PRO A 1 174 ? 7.022 -20.199 16.305 1.00 64.25 174 PRO A CA 1
ATOM 1272 C C . PRO A 1 174 ? 6.737 -19.159 17.398 1.00 64.25 174 PRO A C 1
ATOM 1274 O O . PRO A 1 174 ? 7.658 -18.689 18.064 1.00 64.25 174 PRO A O 1
ATOM 1277 N N . GLY A 1 175 ? 5.464 -18.790 17.563 1.00 67.88 175 GLY A N 1
ATOM 1278 C CA . GLY A 1 175 ? 5.019 -17.784 18.534 1.00 67.88 175 GLY A CA 1
ATOM 1279 C C . GLY A 1 175 ? 5.060 -16.327 18.055 1.00 67.88 175 GLY A C 1
ATOM 1280 O O . GLY A 1 175 ? 4.683 -15.448 18.823 1.00 67.88 175 GLY A O 1
ATOM 1281 N N . ALA A 1 176 ? 5.482 -16.049 16.816 1.00 61.59 176 ALA A N 1
ATOM 1282 C CA . ALA A 1 176 ? 5.374 -14.716 16.228 1.00 61.59 176 ALA A CA 1
ATOM 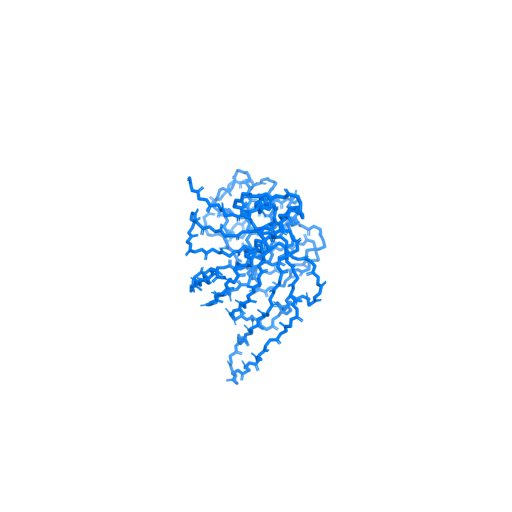1283 C C . ALA A 1 176 ? 4.070 -14.569 15.430 1.00 61.59 176 ALA A C 1
ATOM 1285 O O . ALA A 1 176 ? 3.747 -15.402 14.588 1.00 61.59 176 ALA A O 1
ATOM 1286 N N . GLU A 1 177 ? 3.356 -13.463 15.640 1.00 63.81 177 GLU A N 1
ATOM 1287 C CA . GLU A 1 177 ? 2.142 -13.114 14.881 1.00 63.81 177 GLU A CA 1
ATOM 1288 C C . GLU A 1 177 ? 2.444 -12.658 13.439 1.00 63.81 177 GLU A C 1
ATOM 1290 O O . GLU A 1 177 ? 1.538 -12.546 12.608 1.00 63.81 177 GLU A O 1
ATOM 1295 N N . ALA A 1 178 ? 3.723 -12.414 13.135 1.00 65.56 178 ALA A N 1
ATOM 1296 C CA . ALA A 1 178 ? 4.204 -11.908 11.860 1.00 65.56 178 ALA A CA 1
ATOM 1297 C C . ALA A 1 178 ? 5.066 -12.944 11.130 1.00 65.56 178 ALA A C 1
ATOM 1299 O O . ALA A 1 178 ? 6.042 -13.472 11.665 1.00 65.56 178 ALA A O 1
ATOM 1300 N N . VAL A 1 179 ? 4.733 -13.180 9.864 1.00 71.75 179 VAL A N 1
ATOM 1301 C CA . VAL A 1 179 ? 5.452 -14.091 8.974 1.00 71.75 179 VAL A CA 1
ATOM 1302 C C . VAL A 1 179 ? 6.367 -13.274 8.069 1.00 71.75 179 VAL A C 1
ATOM 1304 O O . VAL A 1 179 ? 5.904 -12.341 7.409 1.00 71.75 179 VAL A O 1
ATOM 1307 N N . LYS A 1 180 ? 7.664 -13.608 8.001 1.00 77.06 180 LYS A N 1
ATOM 1308 C CA . LYS A 1 180 ? 8.548 -12.981 7.006 1.00 77.06 180 LYS A CA 1
ATOM 1309 C C . LYS A 1 180 ? 8.168 -13.500 5.623 1.00 77.06 180 LYS A C 1
ATOM 1311 O O . LYS A 1 180 ? 8.107 -14.712 5.424 1.00 77.06 180 LYS A O 1
ATOM 1316 N N . VAL A 1 181 ? 7.949 -12.594 4.674 1.00 77.88 181 VAL A N 1
ATOM 1317 C CA . VAL A 1 181 ? 7.641 -12.935 3.285 1.00 77.88 181 VAL A CA 1
ATOM 1318 C C . VAL A 1 181 ? 8.516 -12.130 2.337 1.00 77.88 181 VAL A C 1
ATOM 1320 O O . VAL A 1 181 ? 8.770 -10.942 2.546 1.00 77.88 181 VAL A O 1
ATOM 1323 N N . THR A 1 182 ? 8.950 -12.787 1.270 1.00 84.69 182 THR A N 1
ATOM 1324 C CA . THR A 1 182 ? 9.603 -12.153 0.126 1.00 84.69 182 THR A CA 1
ATOM 1325 C C . THR A 1 182 ? 8.673 -12.265 -1.079 1.00 84.69 182 THR A C 1
ATOM 1327 O O . THR A 1 182 ? 8.079 -13.318 -1.271 1.00 84.69 182 THR A O 1
ATOM 1330 N N . TYR A 1 183 ? 8.540 -11.229 -1.904 1.00 85.62 183 TYR A N 1
ATOM 1331 C CA . TYR A 1 183 ? 7.856 -11.323 -3.197 1.00 85.62 183 TYR A CA 1
ATOM 1332 C C . TYR A 1 183 ? 8.750 -10.805 -4.308 1.00 85.62 183 TYR A C 1
ATOM 1334 O O . TYR A 1 183 ? 9.318 -9.720 -4.194 1.00 85.62 183 TYR A O 1
ATOM 1342 N N . ASN A 1 184 ? 8.816 -11.542 -5.412 1.00 89.69 184 ASN A N 1
ATOM 1343 C CA . ASN A 1 184 ? 9.389 -11.024 -6.647 1.00 89.69 184 ASN A CA 1
ATOM 1344 C C . ASN A 1 184 ? 8.301 -10.315 -7.447 1.00 89.69 184 ASN A C 1
ATOM 1346 O O . ASN A 1 184 ? 7.180 -10.815 -7.553 1.00 89.69 184 ASN A O 1
ATOM 1350 N N . TYR A 1 185 ? 8.626 -9.174 -8.044 1.00 89.56 185 TYR A N 1
ATOM 1351 C CA . TYR A 1 185 ? 7.676 -8.385 -8.821 1.00 89.56 185 TYR A CA 1
ATOM 1352 C C . TYR A 1 185 ? 8.257 -7.935 -10.163 1.00 89.56 185 TYR A C 1
ATOM 1354 O O . TYR A 1 185 ? 9.473 -7.880 -10.362 1.00 89.56 185 TYR A O 1
ATOM 1362 N N . ARG A 1 186 ? 7.368 -7.577 -11.093 1.00 91.06 186 ARG A N 1
ATOM 1363 C CA . ARG A 1 186 ? 7.718 -6.953 -12.376 1.00 91.06 186 ARG A CA 1
ATOM 1364 C C . ARG A 1 186 ? 6.711 -5.877 -12.738 1.00 91.06 186 ARG A C 1
ATOM 1366 O O . ARG A 1 186 ? 5.513 -6.149 -12.789 1.00 91.06 186 ARG A O 1
ATOM 1373 N N . PHE A 1 187 ? 7.208 -4.681 -13.028 1.00 89.75 187 PHE A N 1
ATOM 1374 C CA . PHE A 1 187 ? 6.406 -3.586 -13.555 1.00 89.75 187 PHE A CA 1
ATOM 1375 C C . PHE A 1 187 ? 5.928 -3.892 -14.975 1.00 89.75 187 PHE A C 1
ATOM 1377 O O . PHE A 1 187 ? 6.671 -4.410 -15.810 1.00 89.75 187 PHE A O 1
ATOM 1384 N N . THR A 1 188 ? 4.676 -3.552 -15.246 1.00 88.44 188 THR A N 1
ATOM 1385 C CA . THR A 1 188 ? 4.029 -3.680 -16.556 1.00 88.44 188 THR A CA 1
ATOM 1386 C C . THR A 1 188 ? 3.711 -2.330 -17.180 1.00 88.44 188 THR A C 1
ATOM 1388 O O . THR A 1 188 ? 3.656 -2.222 -18.411 1.00 88.44 188 THR A O 1
ATOM 1391 N N . SER A 1 189 ? 3.584 -1.293 -16.351 1.00 87.06 189 SER A N 1
ATOM 1392 C CA . SER A 1 189 ? 3.587 0.101 -16.783 1.00 87.06 189 SER A CA 1
ATOM 1393 C C . SER A 1 189 ? 5.006 0.669 -16.831 1.00 87.06 189 SER A C 1
ATOM 1395 O O . SER A 1 189 ? 5.964 0.069 -16.340 1.00 87.06 189 SER A O 1
ATOM 1397 N N . THR A 1 190 ? 5.128 1.872 -17.389 1.00 86.25 190 THR A N 1
ATOM 1398 C CA . THR A 1 190 ? 6.293 2.731 -17.155 1.00 86.25 190 THR A CA 1
ATOM 1399 C C . THR A 1 190 ? 6.434 3.002 -15.658 1.00 86.25 190 THR A C 1
ATOM 1401 O O . THR A 1 190 ? 5.431 3.223 -14.973 1.00 86.25 190 THR A O 1
ATOM 1404 N N . ILE A 1 191 ? 7.669 2.962 -15.160 1.00 87.62 191 ILE A N 1
ATOM 1405 C CA . ILE A 1 191 ? 7.999 3.350 -13.788 1.00 87.62 191 ILE A CA 1
ATOM 1406 C C . ILE A 1 191 ? 8.175 4.868 -13.739 1.00 87.62 191 ILE A C 1
ATOM 1408 O O . ILE A 1 191 ? 9.013 5.420 -14.451 1.00 87.62 191 ILE A O 1
ATOM 1412 N N . THR A 1 192 ? 7.429 5.532 -12.861 1.00 87.50 192 THR A N 1
ATOM 1413 C CA . THR A 1 192 ? 7.576 6.964 -12.586 1.00 87.50 192 THR A CA 1
ATOM 1414 C C . THR A 1 192 ? 8.403 7.159 -11.327 1.00 87.50 192 THR A C 1
ATOM 1416 O O . THR A 1 192 ? 8.079 6.605 -10.277 1.00 87.50 192 THR A O 1
ATOM 1419 N N . TYR A 1 193 ? 9.455 7.969 -11.426 1.00 87.56 193 TYR A N 1
ATOM 1420 C CA . TYR A 1 193 ? 10.193 8.463 -10.270 1.00 87.56 193 TYR A CA 1
ATOM 1421 C C . TYR A 1 193 ? 9.656 9.836 -9.868 1.00 87.56 193 TYR A C 1
ATOM 1423 O O . TYR A 1 193 ? 9.720 10.779 -10.658 1.00 87.56 193 TYR A O 1
ATOM 1431 N N . THR A 1 194 ? 9.148 9.946 -8.645 1.00 84.31 194 THR A N 1
ATOM 1432 C CA . THR A 1 194 ? 8.693 11.211 -8.070 1.00 84.31 194 THR A CA 1
ATOM 1433 C C . THR A 1 194 ? 9.764 11.774 -7.148 1.00 84.31 194 THR A C 1
ATOM 1435 O O . THR A 1 194 ? 10.335 11.054 -6.327 1.00 84.31 194 THR A O 1
ATOM 1438 N N . LYS A 1 195 ? 9.999 13.077 -7.293 1.00 83.62 195 LYS A N 1
ATOM 1439 C CA . LYS A 1 195 ? 10.824 13.937 -6.444 1.00 83.62 195 LYS A CA 1
ATOM 1440 C C . LYS A 1 195 ? 10.087 15.282 -6.280 1.00 83.62 195 LYS A C 1
ATOM 1442 O O . LYS A 1 195 ? 9.226 15.560 -7.120 1.00 83.62 195 LYS A O 1
ATOM 1447 N N . PRO A 1 196 ? 10.373 16.071 -5.234 1.00 68.69 196 PRO A N 1
ATOM 1448 C CA . PRO A 1 196 ? 9.818 17.416 -5.095 1.00 68.69 196 PRO A CA 1
ATOM 1449 C C . PRO A 1 196 ? 10.246 18.347 -6.238 1.00 68.69 196 PRO A C 1
ATOM 1451 O O . PRO A 1 196 ? 11.301 18.086 -6.872 1.00 68.69 196 PRO A O 1
#

Radius of gyration: 20.39 Å; chains: 1; bounding box: 47×38×66 Å

Foldseek 3Di:
DDKDKAQQWWKFWADWFKWAFWDDDDQKIKTFTAQQPDAAQFKKAKDDKPQFVVNHGIFGFHHDPDSGMTMTGHRDDGDTIDMTIMGTIFGFRMKMKDWPQDFDFPADPPDPDDTDTPDRPARKIKIKTKGKDFPPPRDRDAPDWTWIWTDNDPFWIKTAIKGFHDKDDWDDDVPDRITIIMTIMIGPGGIDIGHD

Secondary structure (DSSP, 8-state):
-EEEEESS-PEE-S--EE--EEEEETTEEEEE-TT----TT-EEEEE--BS-GGGSEEEE--EEEETTEEEEE--S----BB--EEEEEEEEEEEEEEEE----B---TT--SSPPB------EEEEEEEEEEETTT--PPTTSEEEEEEESSSS-EEEEEEEEEEE---B--TT-SEEEEEEEEEE-SPPEEE--

pLDDT: mean 81.51, std 11.4, range [50.03, 97.38]